Protein AF-A0A1L0D1H4-F1 (afdb_monomer)

pLDDT: mean 84.56, std 12.78, range [40.03, 97.19]

Se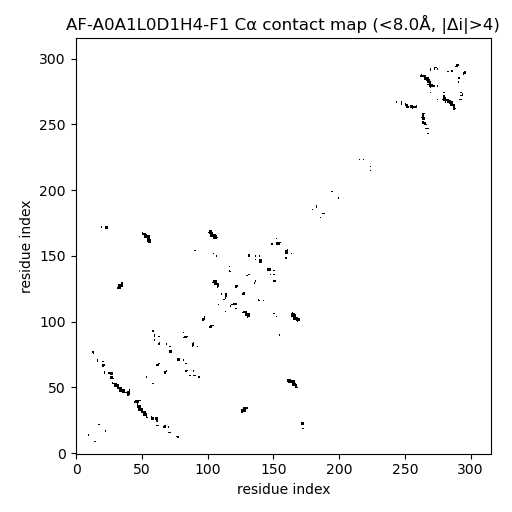condary structure (DSSP, 8-state):
-PPPP------HHHHHHHHHHHTT-GGG--EEEEEEPSS--TTT--SEEEEEEEEHHHHHHHHTSHHHHHHHHH-HHHHTT---SSHHHHHHHHHHHHHTTSEEEEE---HHHHHHTS-PPPPSSS-EEEE--HHHHHHHHT-TT--GGGGS--TT-HHHHTT-EEEESSPPP-HHHHHHHH-TT-----------HHHHHHHHHHHHHHHHHHTGGGS-HHHHHHHHHHHHHHHHHHHHHHHHHHHHHHHHHHHTTT-TTT--EE-S-STTSS--TTGGG--SSEEGGGGSHHHHHHHHHHHHHHHHHHHHHH--

InterPro domains:
  IPR004728 Translocation protein Sec62 [PF03839] (196-287)
  IPR004728 Translocation protein Sec62 [PTHR12443] (195-309)

Sequence (316 aa):
MTEPAKQIQIPQALVETLILTLRDHPELKQREGLLKLEKPDPNNGDKHKNVEFFRVKRLIRAIQSKQFSDAIKEKPEVLKMVKNNNRTECIKVIVLLISLRLIVPVIKPTHQVLKKNFKIKPSKTHPTILAITKDVINVVEQSDDLNLDDYKINFDNPKLSDDKYLCWTIPPLDKSRLLRQENPSGMPSGEKTNSTLWDKLKIVLIISIGITLVLYPVWPYKMRIGVYYGSYGILGLLAAFFVMAIFRYILYLLTLPIYKNQGGFWIFPNLFEDCGFFDSFKPLYGFGEVQTYSYIKKMKKQKLREKKALKEQTQN

Organism: NCBI:txid56406

Radius of gyration: 31.63 Å; Cα contacts (8 Å, |Δi|>4): 312; chains: 1; bounding box: 98×64×75 Å

Structure (mmCIF, N/CA/C/O backbone):
data_AF-A0A1L0D1H4-F1
#
_entry.id   AF-A0A1L0D1H4-F1
#
loop_
_atom_site.group_PDB
_atom_site.id
_atom_site.type_symbol
_atom_site.label_atom_id
_atom_site.label_alt_id
_atom_site.label_comp_id
_atom_site.label_asym_id
_atom_site.label_entity_id
_atom_site.label_seq_id
_atom_site.pdbx_PDB_ins_code
_atom_site.Cartn_x
_atom_site.Cartn_y
_atom_site.Cartn_z
_atom_site.occupancy
_atom_site.B_iso_or_equiv
_atom_site.auth_seq_id
_atom_site.auth_comp_id
_atom_site.auth_asym_id
_atom_site.auth_atom_id
_atom_site.pdbx_PDB_model_num
ATOM 1 N N . MET A 1 1 ? -50.186 9.615 -22.170 1.00 40.03 1 MET A N 1
ATOM 2 C CA . MET A 1 1 ? -49.117 8.652 -22.500 1.00 40.03 1 MET A CA 1
ATOM 3 C C . MET A 1 1 ? -47.837 9.191 -21.896 1.00 40.03 1 MET A C 1
ATOM 5 O O . MET A 1 1 ? -47.240 10.097 -22.454 1.00 40.03 1 MET A O 1
ATOM 9 N N . THR A 1 2 ? -47.517 8.761 -20.682 1.00 41.94 2 THR A N 1
ATOM 10 C CA . THR A 1 2 ? -46.339 9.227 -19.945 1.00 41.94 2 THR A CA 1
ATOM 11 C C . THR A 1 2 ? -45.125 8.502 -20.514 1.00 41.94 2 THR A C 1
ATOM 13 O O . THR A 1 2 ? -45.100 7.272 -20.502 1.00 41.94 2 THR A O 1
ATOM 16 N N . GLU A 1 3 ? -44.165 9.239 -21.074 1.00 40.38 3 GLU A N 1
ATOM 17 C CA . GLU A 1 3 ? -42.924 8.658 -21.596 1.00 40.38 3 GLU A CA 1
ATOM 18 C C . GLU A 1 3 ? -42.216 7.845 -20.495 1.00 40.38 3 GLU A C 1
ATOM 20 O O . GLU A 1 3 ? -42.100 8.324 -19.360 1.00 40.38 3 GLU A O 1
ATOM 25 N N . PRO A 1 4 ? -41.743 6.618 -20.780 1.00 46.22 4 PRO A N 1
ATOM 26 C CA . PRO A 1 4 ? -40.955 5.867 -19.815 1.00 46.22 4 PRO A CA 1
ATOM 27 C C . PRO A 1 4 ? -39.652 6.623 -19.533 1.00 46.22 4 PRO A C 1
ATOM 29 O O . PRO A 1 4 ? -38.943 7.026 -20.456 1.00 46.22 4 PRO A O 1
ATOM 32 N N . ALA A 1 5 ? -39.341 6.814 -18.248 1.00 43.06 5 ALA A N 1
ATOM 33 C CA . ALA A 1 5 ? -38.143 7.508 -17.792 1.00 43.06 5 ALA A CA 1
ATOM 34 C C . ALA A 1 5 ? -36.897 6.962 -18.506 1.00 43.06 5 ALA A C 1
ATOM 36 O O . ALA A 1 5 ? -36.543 5.789 -18.368 1.00 43.06 5 ALA A O 1
ATOM 37 N N . LYS A 1 6 ? -36.243 7.826 -19.288 1.00 45.78 6 LYS A N 1
ATOM 38 C CA . LYS A 1 6 ? -35.027 7.517 -20.042 1.00 45.78 6 LYS A CA 1
ATOM 39 C C . LYS A 1 6 ? -33.961 7.026 -19.060 1.00 45.78 6 LYS A C 1
ATOM 41 O O . LYS A 1 6 ? -33.396 7.819 -18.309 1.00 45.78 6 LYS A O 1
ATOM 46 N N . GLN A 1 7 ? -33.713 5.716 -19.027 1.00 52.28 7 GLN A N 1
ATOM 47 C CA . GLN A 1 7 ? -32.625 5.151 -18.235 1.00 52.28 7 GLN A CA 1
ATOM 48 C C . GLN A 1 7 ? -31.323 5.801 -18.707 1.00 52.28 7 GLN A C 1
ATOM 50 O O . GLN A 1 7 ? -30.945 5.676 -19.871 1.00 52.28 7 GLN A O 1
ATOM 55 N N . ILE A 1 8 ? -30.665 6.540 -17.816 1.00 57.72 8 ILE A N 1
ATOM 56 C CA . ILE A 1 8 ? -29.362 7.145 -18.083 1.00 57.72 8 ILE A CA 1
ATOM 57 C C . ILE A 1 8 ? -28.377 5.985 -18.256 1.00 57.72 8 ILE A C 1
ATOM 59 O O . ILE A 1 8 ? -27.924 5.397 -17.275 1.00 57.72 8 ILE A O 1
ATOM 63 N N . GLN A 1 9 ? -28.090 5.606 -19.502 1.00 68.50 9 GLN A N 1
ATOM 64 C CA . GLN A 1 9 ? -27.050 4.627 -19.799 1.00 68.50 9 GLN A CA 1
ATOM 65 C C . GLN A 1 9 ? -25.708 5.250 -19.412 1.00 68.50 9 GLN A C 1
ATOM 67 O O . GLN A 1 9 ? -25.281 6.249 -19.992 1.00 68.50 9 GLN A O 1
ATOM 72 N N . ILE A 1 10 ? -25.073 4.695 -18.381 1.00 76.81 10 ILE A N 1
ATOM 73 C CA . ILE A 1 10 ? -23.747 5.133 -17.946 1.00 76.81 10 ILE A CA 1
ATOM 74 C C . ILE A 1 10 ? -22.762 4.787 -19.074 1.00 76.81 10 ILE A C 1
ATOM 76 O O . ILE A 1 10 ? -22.733 3.626 -19.491 1.00 76.81 10 ILE A O 1
ATOM 80 N N . PRO A 1 11 ? -21.957 5.742 -19.577 1.00 83.31 11 PRO A N 1
ATOM 81 C CA . PRO A 1 11 ? -21.047 5.473 -20.684 1.00 83.31 11 PRO A CA 1
ATOM 82 C C . PRO A 1 11 ? -20.069 4.346 -20.351 1.00 83.31 11 PRO A C 1
ATOM 84 O O . PRO A 1 11 ? -19.413 4.372 -19.309 1.00 83.31 11 PRO A O 1
ATOM 87 N N . GLN A 1 12 ? -19.910 3.382 -21.257 1.00 84.50 12 GLN A N 1
ATOM 88 C CA . GLN A 1 12 ? -18.967 2.274 -21.072 1.00 84.50 12 GLN A CA 1
ATOM 89 C C . GLN A 1 12 ? -17.523 2.772 -20.912 1.00 84.50 12 GLN A C 1
ATOM 91 O O . GLN A 1 12 ? -16.781 2.257 -20.076 1.00 84.50 12 GLN A O 1
ATOM 96 N N . ALA A 1 13 ? -17.162 3.841 -21.631 1.00 84.56 13 ALA A N 1
ATOM 97 C CA . ALA A 1 13 ? -15.865 4.500 -21.513 1.00 84.56 13 ALA A CA 1
ATOM 98 C C . ALA A 1 13 ? -15.572 4.982 -20.080 1.00 84.56 13 ALA A C 1
ATOM 100 O O . ALA A 1 13 ? -14.425 4.935 -19.633 1.00 84.56 13 ALA A O 1
ATOM 101 N N . LEU A 1 14 ? -16.598 5.412 -19.333 1.00 87.56 14 LEU A N 1
ATOM 102 C CA . LEU A 1 14 ? -16.458 5.822 -17.935 1.00 87.56 14 LEU A CA 1
ATOM 103 C C . LEU A 1 14 ? -16.093 4.635 -17.046 1.00 87.56 14 LEU A C 1
ATOM 105 O O . LEU A 1 14 ? -15.132 4.706 -16.283 1.00 87.56 14 LEU A O 1
ATOM 109 N N . VAL A 1 15 ? -16.844 3.541 -17.172 1.00 88.50 15 VAL A N 1
ATOM 110 C CA . VAL A 1 15 ? -16.638 2.311 -16.396 1.00 88.50 15 VAL A CA 1
ATOM 111 C C . VAL A 1 15 ? -15.240 1.754 -16.638 1.00 88.50 15 VAL A C 1
ATOM 113 O O . VAL A 1 15 ? -14.517 1.464 -15.689 1.00 88.50 15 VAL A O 1
ATOM 116 N N . GLU A 1 16 ? -14.833 1.670 -17.902 1.00 88.50 16 GLU A N 1
ATOM 117 C CA . GLU A 1 16 ? -13.506 1.201 -18.288 1.00 88.50 16 GLU A CA 1
ATOM 118 C C . GLU A 1 16 ? -12.407 2.076 -17.681 1.00 88.50 16 GLU A C 1
ATOM 120 O O . GLU A 1 16 ? -11.482 1.567 -17.056 1.00 88.50 16 GLU A O 1
ATOM 125 N N . THR A 1 17 ? -12.542 3.400 -17.778 1.00 89.25 17 THR A N 1
ATOM 126 C CA . THR A 1 17 ? -11.549 4.333 -17.227 1.00 89.25 17 THR A CA 1
ATOM 127 C C . THR A 1 17 ? -11.421 4.171 -15.718 1.00 89.25 17 THR A C 1
ATOM 129 O O . THR A 1 17 ? -10.309 4.099 -15.202 1.00 89.25 17 THR A O 1
ATOM 132 N N . LEU A 1 18 ? -12.538 4.046 -14.998 1.00 90.75 18 LEU A N 1
ATOM 133 C CA . LEU A 1 18 ? -12.533 3.809 -13.554 1.00 90.75 18 LEU A CA 1
ATOM 134 C C . LEU A 1 18 ? -11.842 2.489 -13.191 1.00 90.75 18 LEU A C 1
ATOM 136 O O . LEU A 1 18 ? -11.051 2.456 -12.252 1.00 90.75 18 LEU A O 1
ATOM 140 N N . ILE A 1 19 ? -12.106 1.414 -13.937 1.00 91.56 19 ILE A N 1
ATOM 141 C CA . ILE A 1 19 ? -11.491 0.104 -13.694 1.00 91.56 19 ILE A CA 1
ATOM 142 C C . ILE A 1 19 ? -9.985 0.162 -13.968 1.00 91.56 19 ILE A C 1
ATOM 144 O O . ILE A 1 19 ? -9.199 -0.181 -13.087 1.00 91.56 19 ILE A O 1
ATOM 148 N N . LEU A 1 20 ? -9.578 0.633 -15.149 1.00 90.19 20 LEU A N 1
ATOM 149 C CA . LEU A 1 20 ? -8.171 0.669 -15.559 1.00 90.19 20 LEU A CA 1
ATOM 150 C C . LEU A 1 20 ? -7.316 1.537 -14.624 1.00 90.19 20 LEU A C 1
ATOM 152 O O . LEU A 1 20 ? -6.160 1.215 -14.357 1.00 90.19 20 LEU A O 1
ATOM 156 N N . THR A 1 21 ? -7.884 2.626 -14.106 1.00 91.25 21 THR A N 1
ATOM 157 C CA . THR A 1 21 ? -7.155 3.577 -13.255 1.00 91.25 21 THR A CA 1
ATOM 158 C C . THR A 1 21 ? -7.129 3.176 -11.786 1.00 91.25 21 THR A C 1
ATOM 160 O O . THR A 1 21 ? -6.096 3.333 -11.134 1.00 91.25 21 THR A O 1
ATOM 163 N N . LEU A 1 22 ? -8.245 2.680 -11.242 1.00 94.06 22 LEU A N 1
ATOM 164 C CA . LEU A 1 22 ? -8.377 2.446 -9.804 1.00 94.06 22 LEU A CA 1
ATOM 165 C C . LEU A 1 22 ? -8.084 1.004 -9.394 1.00 94.06 22 LEU A C 1
ATOM 167 O O . LE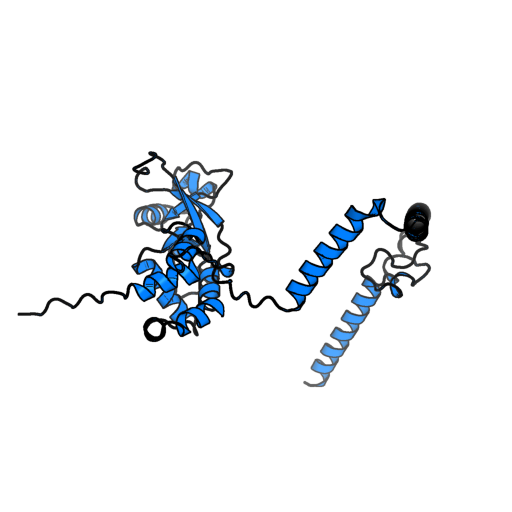U A 1 22 ? -7.592 0.816 -8.284 1.00 94.06 22 LEU A O 1
ATOM 171 N N . ARG A 1 23 ? -8.357 -0.008 -10.234 1.00 93.62 23 ARG A N 1
ATOM 172 C CA . ARG A 1 23 ? -8.389 -1.420 -9.805 1.00 93.62 23 ARG A CA 1
ATOM 173 C C . ARG A 1 23 ? -7.108 -1.883 -9.117 1.00 93.62 23 ARG A C 1
ATOM 175 O O . ARG A 1 23 ? -7.195 -2.488 -8.053 1.00 93.62 23 ARG A O 1
ATOM 182 N N . ASP A 1 24 ? -5.949 -1.542 -9.673 1.00 91.31 24 ASP A N 1
ATOM 183 C CA . ASP A 1 24 ? -4.632 -1.951 -9.159 1.00 91.31 24 ASP A CA 1
ATOM 184 C C . ASP A 1 24 ? -3.793 -0.750 -8.689 1.00 91.31 24 ASP A C 1
ATOM 186 O O . ASP A 1 24 ? -2.561 -0.776 -8.697 1.00 91.31 24 ASP A O 1
ATOM 190 N N . HIS A 1 25 ? -4.457 0.334 -8.274 1.00 94.06 25 HIS A N 1
ATOM 191 C CA . HIS A 1 25 ? -3.775 1.562 -7.873 1.00 94.06 25 HIS A CA 1
ATOM 192 C C . HIS A 1 25 ? -2.987 1.376 -6.554 1.00 94.06 25 HIS A C 1
ATOM 194 O O . HIS A 1 25 ? -3.547 0.895 -5.559 1.00 94.06 25 HIS A O 1
ATOM 200 N N . PRO A 1 26 ? -1.716 1.823 -6.469 1.00 92.88 26 PRO A N 1
ATOM 201 C CA . PRO A 1 26 ? -0.840 1.555 -5.319 1.00 92.88 26 PRO A CA 1
ATOM 202 C C . PRO A 1 26 ? -1.337 2.161 -3.996 1.00 92.88 26 PRO A C 1
ATOM 204 O O . PRO A 1 26 ? -1.195 1.552 -2.933 1.00 92.88 26 PRO A O 1
ATOM 207 N N . GLU A 1 27 ? -1.980 3.334 -4.038 1.00 94.69 27 GLU A N 1
ATOM 208 C CA . GLU A 1 27 ? -2.543 3.979 -2.835 1.00 94.69 27 GLU A CA 1
ATOM 209 C C . GLU A 1 27 ? -3.624 3.150 -2.128 1.00 94.69 27 GLU A C 1
ATOM 211 O O . GLU A 1 27 ? -3.857 3.358 -0.933 1.00 94.69 27 GLU A O 1
ATOM 216 N N . LEU A 1 28 ? -4.255 2.188 -2.817 1.00 95.19 28 LEU A N 1
ATOM 217 C CA . LEU A 1 28 ? -5.289 1.347 -2.216 1.00 95.19 28 LEU A CA 1
ATOM 218 C C . LEU A 1 28 ? -4.743 0.463 -1.092 1.00 95.19 28 LEU A C 1
ATOM 220 O O . LEU A 1 28 ? -5.460 0.215 -0.119 1.00 95.19 28 LEU A O 1
ATOM 224 N N . LYS A 1 29 ? -3.472 0.038 -1.185 1.00 95.44 29 LYS A N 1
ATOM 225 C CA . LYS A 1 29 ? -2.832 -0.896 -0.239 1.00 95.44 29 LYS A CA 1
ATOM 226 C C . LYS A 1 29 ? -3.733 -2.097 0.063 1.00 95.44 29 LYS A C 1
ATOM 228 O O . LYS A 1 29 ? -4.080 -2.365 1.218 1.00 95.44 29 LYS A O 1
ATOM 233 N N . GLN A 1 30 ? -4.167 -2.739 -1.015 1.00 94.81 30 GLN A N 1
ATOM 234 C CA . GLN A 1 30 ? -5.122 -3.837 -0.996 1.00 94.81 30 GLN A CA 1
ATOM 235 C C . GLN A 1 30 ? -4.539 -5.038 -0.255 1.00 94.81 30 GLN A C 1
ATOM 237 O O . GLN A 1 30 ? -3.323 -5.217 -0.192 1.00 94.81 30 GLN A O 1
ATOM 242 N N . ARG A 1 31 ? -5.415 -5.830 0.357 1.00 94.56 31 ARG A N 1
ATOM 243 C CA . ARG A 1 31 ? -5.055 -7.073 1.040 1.00 94.56 31 ARG A CA 1
ATOM 244 C C . ARG A 1 31 ? -6.034 -8.158 0.648 1.00 94.56 31 ARG A C 1
ATOM 246 O O . ARG A 1 31 ? -7.194 -7.862 0.372 1.00 94.56 31 ARG A O 1
ATOM 253 N N . GLU A 1 32 ? -5.582 -9.394 0.728 1.00 95.00 32 GLU A N 1
ATOM 254 C CA . GLU A 1 32 ? -6.421 -10.560 0.496 1.00 95.00 32 GLU A CA 1
ATOM 255 C C . GLU A 1 32 ? -7.279 -10.877 1.726 1.00 95.00 32 GLU A C 1
ATOM 257 O O . GLU A 1 32 ? -6.844 -10.760 2.879 1.00 95.00 32 GLU A O 1
ATOM 262 N N . GLY A 1 33 ? -8.528 -11.254 1.474 1.00 94.31 33 GLY A N 1
ATOM 263 C CA . GLY A 1 33 ? -9.504 -11.657 2.475 1.00 94.31 33 GLY A CA 1
ATOM 264 C C . GLY A 1 33 ? -10.449 -12.726 1.936 1.00 94.31 33 GLY A C 1
ATOM 265 O O . GLY A 1 33 ? -10.600 -12.903 0.728 1.00 94.31 33 GLY A O 1
ATOM 266 N N . LEU A 1 34 ? -11.096 -13.437 2.856 1.00 94.88 34 LEU A N 1
ATOM 267 C CA . LEU A 1 34 ? -12.061 -14.491 2.553 1.00 94.88 34 LEU A CA 1
ATOM 268 C C . LEU A 1 34 ? -13.473 -13.937 2.692 1.00 94.88 34 LEU A C 1
ATOM 270 O O . LEU A 1 34 ? -13.982 -13.815 3.807 1.00 94.88 34 LEU A O 1
ATOM 274 N N .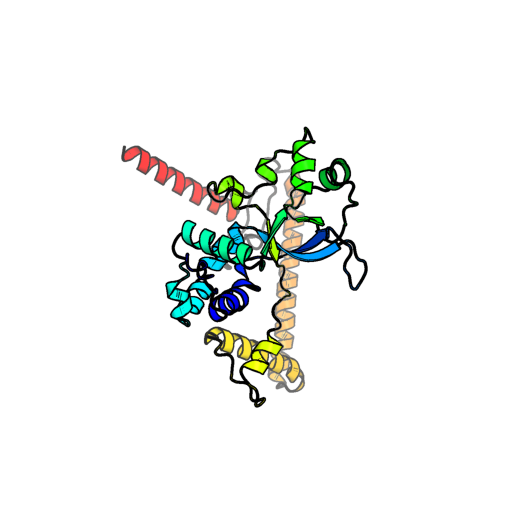 LEU A 1 35 ? -14.109 -13.593 1.576 1.00 94.38 35 LEU A N 1
ATOM 275 C CA . LEU A 1 35 ? -15.496 -13.146 1.570 1.00 94.38 35 LEU A CA 1
ATOM 276 C C . LEU A 1 35 ? -16.428 -14.338 1.742 1.00 94.38 35 LEU A C 1
ATOM 278 O O . LEU A 1 35 ? -16.424 -15.245 0.915 1.00 94.38 35 LEU A O 1
ATOM 282 N N . LYS A 1 36 ? -17.248 -14.329 2.795 1.00 92.12 36 LYS A N 1
ATOM 283 C CA . LYS A 1 36 ? -18.330 -15.308 2.938 1.00 92.12 36 LYS A CA 1
ATOM 284 C C . LYS A 1 36 ? -19.375 -15.072 1.853 1.00 92.12 36 LYS A C 1
ATOM 286 O O . LYS A 1 36 ? -19.908 -13.969 1.740 1.00 92.12 36 LYS A O 1
ATOM 291 N N . LEU A 1 37 ? -19.681 -16.120 1.101 1.00 89.06 37 LEU A N 1
ATOM 292 C CA . LEU A 1 37 ? -20.760 -16.100 0.127 1.00 89.06 37 LEU A CA 1
ATOM 293 C C . LEU A 1 37 ? -22.081 -16.482 0.806 1.00 89.06 37 LEU A C 1
ATOM 295 O O . LEU A 1 37 ? -22.109 -17.326 1.704 1.00 89.06 37 LEU A O 1
ATOM 299 N N . GLU A 1 38 ? -23.182 -15.864 0.378 1.00 85.69 38 GLU A N 1
ATOM 300 C CA . GLU A 1 38 ? -24.532 -16.254 0.816 1.00 85.69 38 GLU A CA 1
ATOM 301 C C . GLU A 1 38 ? -24.894 -17.649 0.299 1.00 85.69 38 GLU A C 1
ATOM 303 O O . GLU A 1 38 ? -25.475 -18.462 1.015 1.00 85.69 38 GLU A O 1
ATOM 308 N N . LYS A 1 39 ? -24.502 -17.929 -0.948 1.00 85.81 39 LYS A N 1
ATOM 309 C CA . LYS A 1 39 ? -24.657 -19.221 -1.611 1.00 85.81 39 LYS A CA 1
ATOM 310 C C . LYS A 1 39 ? -23.274 -19.781 -1.942 1.00 85.81 39 LYS A C 1
ATOM 312 O O . LYS A 1 39 ? -22.403 -18.989 -2.300 1.00 85.81 39 LYS A O 1
ATOM 317 N N . PRO A 1 40 ? -23.059 -21.102 -1.832 1.00 86.94 40 PRO A N 1
ATOM 318 C CA . PRO A 1 40 ? -21.811 -21.722 -2.263 1.00 86.94 40 PRO A CA 1
ATOM 319 C C . PRO A 1 40 ? -21.464 -21.340 -3.704 1.00 86.94 40 PRO A C 1
ATOM 321 O O . PRO A 1 40 ? -22.367 -21.145 -4.521 1.00 86.94 40 PRO A O 1
ATOM 324 N N . ASP A 1 41 ? -20.170 -21.228 -4.004 1.00 84.56 41 ASP A N 1
ATOM 325 C CA . ASP A 1 41 ? -19.701 -20.931 -5.355 1.00 84.56 41 ASP A CA 1
ATOM 326 C C . ASP A 1 41 ? -20.270 -21.975 -6.335 1.00 84.56 41 ASP A C 1
ATOM 328 O O . ASP A 1 41 ? -20.129 -23.174 -6.079 1.00 84.56 41 ASP A O 1
ATOM 332 N N . PRO A 1 42 ? -20.918 -21.562 -7.438 1.00 82.62 42 PRO A N 1
ATOM 333 C CA . PRO A 1 42 ? -21.516 -22.498 -8.386 1.00 82.62 42 PRO A CA 1
ATOM 334 C C . PRO A 1 42 ? -20.492 -23.431 -9.044 1.00 82.62 42 PRO A C 1
ATOM 336 O O . PRO A 1 42 ? -20.869 -24.513 -9.481 1.00 82.62 42 PRO A O 1
ATOM 339 N N . ASN A 1 43 ? -19.217 -23.034 -9.115 1.00 86.06 43 ASN A N 1
ATOM 340 C CA . ASN A 1 43 ? -18.181 -23.813 -9.788 1.00 86.06 43 ASN A CA 1
ATOM 341 C C . ASN A 1 43 ? -17.470 -24.785 -8.839 1.00 86.06 43 ASN A C 1
ATOM 343 O O . ASN A 1 43 ? -17.239 -25.932 -9.206 1.00 86.06 43 ASN A O 1
ATOM 347 N N . ASN A 1 44 ? -17.105 -24.326 -7.635 1.00 86.50 44 ASN A N 1
ATOM 348 C CA . ASN A 1 44 ? -16.279 -25.103 -6.696 1.00 86.50 44 ASN A CA 1
ATOM 349 C C . ASN A 1 44 ? -17.030 -25.568 -5.434 1.00 86.50 44 ASN A C 1
ATOM 351 O O . ASN A 1 44 ? -16.501 -26.331 -4.636 1.00 86.50 44 ASN A O 1
ATOM 355 N N . GLY A 1 45 ? -18.250 -25.079 -5.193 1.00 84.75 45 GLY A N 1
ATOM 356 C CA . GLY A 1 45 ? -18.998 -25.356 -3.960 1.00 84.75 45 GLY A CA 1
ATOM 357 C C . GLY A 1 45 ? -18.424 -24.679 -2.707 1.00 84.75 45 GLY A C 1
ATOM 358 O O . GLY A 1 45 ? -18.899 -24.920 -1.593 1.00 84.75 45 GLY A O 1
ATOM 359 N N . ASP A 1 46 ? -17.421 -23.814 -2.863 1.00 87.12 46 ASP A N 1
ATOM 360 C CA . ASP A 1 46 ? -16.782 -23.122 -1.751 1.00 87.12 46 ASP A CA 1
ATOM 361 C C . ASP A 1 46 ? -17.734 -22.130 -1.081 1.00 87.12 46 ASP A C 1
ATOM 363 O O . ASP A 1 46 ? -18.461 -21.374 -1.722 1.00 87.12 46 ASP A O 1
ATOM 367 N N . LYS A 1 47 ? -17.690 -22.079 0.252 1.00 88.19 47 LYS A N 1
ATOM 368 C CA . LYS A 1 47 ? -18.469 -21.113 1.052 1.00 88.19 47 LYS A CA 1
ATOM 369 C C . LYS A 1 47 ? -17.806 -19.735 1.145 1.00 88.19 47 LYS A C 1
ATOM 371 O O . LYS A 1 47 ? -18.416 -18.790 1.647 1.00 88.19 47 LYS A O 1
ATOM 376 N N . HIS A 1 48 ? -16.550 -19.630 0.715 1.00 90.50 48 HIS A N 1
ATOM 377 C CA . HIS A 1 48 ? -15.758 -18.409 0.792 1.00 90.50 48 HIS A CA 1
ATOM 378 C C . HIS A 1 48 ? -15.071 -18.133 -0.542 1.00 90.50 48 HIS A C 1
ATOM 380 O O . HIS A 1 48 ? -14.584 -19.054 -1.185 1.00 90.50 48 HIS A O 1
ATOM 386 N N . LYS A 1 49 ? -14.975 -16.856 -0.907 1.00 91.62 49 LYS A N 1
ATOM 387 C CA . LYS A 1 49 ? -14.270 -16.381 -2.097 1.00 91.62 49 LYS A CA 1
ATOM 388 C C . LYS A 1 49 ? -13.056 -15.550 -1.696 1.00 91.62 49 LYS A C 1
ATOM 390 O O . LYS A 1 49 ? -13.183 -14.636 -0.880 1.00 91.62 49 LYS A O 1
ATOM 395 N N . ASN A 1 50 ? -11.901 -15.833 -2.295 1.00 92.88 50 ASN A N 1
ATOM 396 C CA . ASN A 1 50 ? -10.725 -14.971 -2.175 1.00 92.88 50 ASN A CA 1
ATOM 397 C C . ASN A 1 50 ? -10.995 -13.651 -2.895 1.00 92.88 50 ASN A C 1
ATOM 399 O O . ASN A 1 50 ? -11.301 -13.640 -4.089 1.00 92.88 50 ASN A O 1
ATOM 403 N N . VAL A 1 51 ? -10.900 -12.544 -2.167 1.00 94.31 51 VAL A N 1
ATOM 404 C CA . VAL A 1 51 ? -11.090 -11.206 -2.725 1.00 94.31 51 VAL A CA 1
ATOM 405 C C . VAL A 1 51 ? -10.093 -10.225 -2.137 1.00 94.31 51 VAL A C 1
ATOM 407 O O . VAL A 1 51 ? -9.628 -10.367 -1.004 1.00 94.31 51 VAL A O 1
ATOM 410 N N . GLU A 1 52 ? -9.816 -9.180 -2.902 1.00 95.88 52 GLU A N 1
ATOM 411 C CA . GLU A 1 52 ? -9.020 -8.056 -2.444 1.00 95.88 52 GLU A CA 1
ATOM 412 C C . GLU A 1 52 ? -9.923 -6.987 -1.840 1.00 95.88 52 GLU A C 1
ATOM 414 O O . GLU A 1 52 ? -10.968 -6.622 -2.393 1.00 95.88 52 GLU A O 1
ATOM 419 N N . PHE A 1 53 ? -9.516 -6.481 -0.682 1.00 96.25 53 PHE A N 1
ATOM 420 C CA . PHE A 1 53 ? -10.243 -5.446 0.033 1.00 96.25 53 PHE A CA 1
ATOM 421 C C . PHE A 1 53 ? -9.303 -4.363 0.562 1.00 96.25 53 PHE A C 1
ATOM 423 O O . PHE A 1 53 ? -8.124 -4.584 0.854 1.00 96.25 53 PHE A O 1
ATOM 430 N N . PHE A 1 54 ? -9.842 -3.160 0.697 1.00 97.19 54 PHE A N 1
ATOM 431 C CA . PHE A 1 54 ? -9.113 -1.955 1.079 1.00 97.19 54 PHE A CA 1
ATOM 432 C C . PHE A 1 54 ? -10.024 -1.030 1.892 1.00 97.19 54 PHE A C 1
ATOM 434 O O . PHE A 1 54 ? -11.211 -1.298 2.078 1.00 97.19 54 PHE A O 1
ATOM 441 N N . ARG A 1 55 ? -9.456 0.041 2.454 1.00 96.44 55 ARG A N 1
ATOM 442 C CA . ARG A 1 55 ? -10.216 1.005 3.269 1.00 96.44 55 ARG A CA 1
ATOM 443 C C . ARG A 1 55 ? -10.747 2.156 2.425 1.00 96.44 55 ARG A C 1
ATOM 445 O O . ARG A 1 55 ? -10.061 2.595 1.503 1.00 96.44 55 ARG A O 1
ATOM 452 N N . VAL A 1 56 ? -11.884 2.724 2.818 1.00 95.81 56 VAL A N 1
ATOM 453 C CA . VAL A 1 56 ? -12.506 3.884 2.150 1.00 95.81 56 VAL A CA 1
ATOM 454 C C . VAL A 1 56 ? -11.518 5.046 1.993 1.00 95.81 56 VAL A C 1
ATOM 456 O O . VAL A 1 56 ? -11.331 5.545 0.886 1.00 95.81 56 VAL A O 1
ATOM 459 N N . LYS A 1 57 ? -10.774 5.418 3.045 1.00 95.12 57 LYS A N 1
ATOM 460 C CA . LYS A 1 57 ? -9.781 6.509 2.963 1.00 95.12 57 LYS A CA 1
ATOM 461 C C . LYS A 1 57 ? -8.648 6.267 1.969 1.00 95.12 57 LYS A C 1
ATOM 463 O O . LYS A 1 57 ? -8.028 7.218 1.506 1.00 95.12 57 LYS A O 1
ATOM 468 N N . ARG A 1 58 ? -8.338 5.003 1.664 1.00 96.38 58 ARG A N 1
ATOM 469 C CA . ARG A 1 58 ? -7.326 4.638 0.662 1.00 96.38 58 ARG A CA 1
ATOM 470 C C . ARG A 1 58 ? -7.871 4.834 -0.748 1.00 96.38 58 ARG A C 1
ATOM 472 O O . ARG A 1 58 ? -7.159 5.362 -1.592 1.00 96.38 58 ARG A O 1
ATOM 479 N N . LEU A 1 59 ? -9.145 4.506 -0.965 1.00 96.44 59 LEU A N 1
ATOM 480 C CA . LEU A 1 59 ? -9.835 4.788 -2.223 1.00 96.44 59 LEU A CA 1
ATOM 481 C C . LEU A 1 59 ? -9.983 6.292 -2.467 1.00 96.44 59 LEU A C 1
ATOM 483 O O . LEU A 1 59 ? -9.706 6.747 -3.569 1.00 96.44 59 LEU A O 1
ATOM 487 N N . ILE A 1 60 ? -10.310 7.079 -1.436 1.00 95.44 60 ILE A N 1
ATOM 488 C CA . ILE A 1 60 ? -10.339 8.547 -1.547 1.00 95.44 60 ILE A CA 1
ATOM 489 C C . ILE A 1 60 ? -8.969 9.083 -1.993 1.00 95.44 60 ILE A C 1
ATOM 491 O O . ILE A 1 60 ? -8.901 9.868 -2.931 1.00 95.44 60 ILE A O 1
ATOM 495 N N . ARG A 1 61 ? -7.866 8.606 -1.395 1.00 95.25 61 ARG A N 1
ATOM 496 C CA . ARG A 1 61 ? -6.503 8.991 -1.811 1.00 95.25 61 ARG A CA 1
ATOM 497 C C . ARG A 1 61 ? -6.171 8.571 -3.242 1.00 95.25 61 ARG A C 1
ATOM 499 O O . ARG A 1 61 ? -5.501 9.321 -3.940 1.00 95.25 61 ARG A O 1
ATOM 506 N N . ALA A 1 62 ? -6.626 7.394 -3.672 1.00 96.00 62 ALA A N 1
ATOM 507 C CA . ALA A 1 62 ? -6.443 6.927 -5.044 1.00 96.00 62 ALA A CA 1
ATOM 508 C C . ALA A 1 62 ? -7.205 7.810 -6.048 1.00 96.00 62 ALA A C 1
ATOM 510 O O . ALA A 1 62 ? -6.643 8.189 -7.065 1.00 96.00 62 ALA A O 1
ATOM 511 N N . ILE A 1 63 ? -8.437 8.213 -5.728 1.00 95.12 63 ILE A N 1
ATOM 512 C CA . ILE A 1 63 ? -9.242 9.128 -6.554 1.00 95.12 63 ILE A CA 1
ATOM 513 C C . ILE A 1 63 ? -8.619 10.536 -6.590 1.00 95.12 63 ILE A C 1
ATOM 515 O O . ILE A 1 63 ? -8.622 11.200 -7.621 1.00 95.12 63 ILE A O 1
ATOM 519 N N . GLN A 1 64 ? -8.032 10.997 -5.487 1.00 95.06 64 GLN A N 1
ATOM 520 C CA . GLN A 1 64 ? -7.331 12.287 -5.421 1.00 95.06 64 GLN A CA 1
ATOM 521 C C . GLN A 1 64 ? -5.920 12.250 -6.026 1.00 95.06 64 GLN A C 1
ATOM 523 O O . GLN A 1 64 ? -5.219 13.263 -6.021 1.00 95.06 64 GLN A O 1
ATOM 528 N N . SER A 1 65 ? -5.461 11.096 -6.516 1.00 93.94 65 SER A N 1
ATOM 529 C CA . SER A 1 65 ? -4.107 10.968 -7.034 1.00 93.94 65 SER A CA 1
ATOM 530 C C . SER A 1 65 ? -3.932 11.741 -8.343 1.00 93.94 65 SER A C 1
ATOM 532 O O . SER A 1 65 ? -4.875 11.994 -9.108 1.00 93.94 65 SER A O 1
ATOM 534 N N . LYS A 1 66 ? -2.676 12.096 -8.634 1.00 92.69 66 LYS A N 1
ATOM 535 C CA . LYS A 1 66 ? -2.322 12.699 -9.920 1.00 92.69 66 LYS A CA 1
ATOM 536 C C . LYS A 1 66 ? -2.627 11.741 -11.082 1.00 92.69 66 LYS A C 1
ATOM 538 O O . LYS A 1 66 ? -3.172 12.177 -12.084 1.00 92.69 66 LYS A O 1
ATOM 543 N N . GLN A 1 67 ? -2.368 10.443 -10.904 1.00 90.25 67 GLN A N 1
ATOM 544 C CA . GLN A 1 67 ? -2.633 9.411 -11.912 1.00 90.25 67 GLN A CA 1
ATOM 545 C C . GLN A 1 67 ? -4.111 9.378 -12.325 1.00 90.25 67 GLN A C 1
ATOM 547 O O . GLN A 1 67 ? -4.418 9.314 -13.512 1.00 90.25 67 GLN A O 1
ATOM 552 N N . PHE A 1 68 ? -5.028 9.473 -11.360 1.00 91.00 68 PHE A N 1
ATOM 553 C CA . PHE A 1 68 ? -6.460 9.521 -11.650 1.00 91.00 68 PHE A CA 1
ATOM 554 C C . PHE A 1 68 ? -6.865 10.838 -12.323 1.00 91.00 68 PHE A C 1
ATOM 556 O O . PHE A 1 68 ? -7.616 10.838 -13.295 1.00 91.00 68 PHE A O 1
ATOM 563 N N . SER A 1 69 ? -6.318 11.960 -11.846 1.00 91.25 69 SER A N 1
ATOM 564 C CA . SER A 1 69 ? -6.540 13.280 -12.452 1.00 91.25 69 SER A CA 1
ATOM 565 C C . SER A 1 69 ? -6.112 13.332 -13.920 1.00 91.25 69 SER A C 1
ATOM 567 O O . SER A 1 69 ? -6.813 13.915 -14.744 1.00 91.25 69 SER A O 1
ATOM 569 N N . ASP A 1 70 ? -4.969 12.734 -14.248 1.00 90.31 70 ASP A N 1
ATOM 570 C CA . ASP A 1 70 ? -4.430 12.719 -15.606 1.00 90.31 70 ASP A CA 1
ATOM 571 C C . ASP A 1 70 ? -5.269 11.803 -16.515 1.00 90.31 70 ASP A C 1
ATOM 573 O O . ASP A 1 70 ? -5.669 12.226 -17.598 1.00 90.31 70 ASP A O 1
ATOM 577 N N . ALA A 1 71 ? -5.678 10.626 -16.032 1.00 87.00 71 ALA A N 1
ATOM 578 C CA . ALA A 1 71 ? -6.529 9.708 -16.793 1.00 87.00 71 ALA A CA 1
ATOM 579 C C . ALA A 1 71 ? -7.933 10.265 -17.097 1.00 87.00 71 ALA A C 1
ATOM 581 O O . ALA A 1 71 ? -8.509 9.983 -18.148 1.00 87.00 71 ALA A O 1
ATOM 582 N N . ILE A 1 72 ? -8.499 11.084 -16.202 1.00 88.12 72 ILE A N 1
ATOM 583 C CA . ILE A 1 72 ? -9.760 11.785 -16.486 1.00 88.12 72 ILE A CA 1
ATOM 584 C C . ILE A 1 72 ? -9.562 12.834 -17.589 1.00 88.12 72 ILE A C 1
ATOM 586 O O . ILE A 1 72 ? -10.431 12.986 -18.446 1.00 88.12 72 ILE A O 1
ATOM 590 N N . LYS A 1 73 ? -8.442 13.568 -17.583 1.00 88.25 73 LYS A N 1
ATOM 591 C CA . LYS A 1 73 ? -8.168 14.615 -18.584 1.00 88.25 73 LYS A CA 1
ATOM 592 C C . LYS A 1 73 ? -8.002 14.052 -19.992 1.00 88.25 73 LYS A C 1
ATOM 594 O O . LYS A 1 73 ? -8.384 14.726 -20.943 1.00 88.25 73 LYS A O 1
ATOM 599 N N . GLU A 1 74 ? -7.468 12.841 -20.123 1.00 86.75 74 GLU A N 1
ATOM 600 C CA . GLU A 1 74 ? -7.321 12.161 -21.416 1.00 86.75 74 GLU A CA 1
ATOM 601 C C . GLU A 1 74 ? -8.670 11.878 -22.094 1.00 86.75 74 GLU A C 1
ATOM 603 O O . GLU A 1 74 ? -8.756 11.876 -23.320 1.00 86.75 74 GLU A O 1
ATOM 608 N N . LYS A 1 75 ? -9.743 11.683 -21.313 1.00 85.88 75 LYS A N 1
ATOM 609 C CA . LYS A 1 75 ? -11.083 11.359 -21.821 1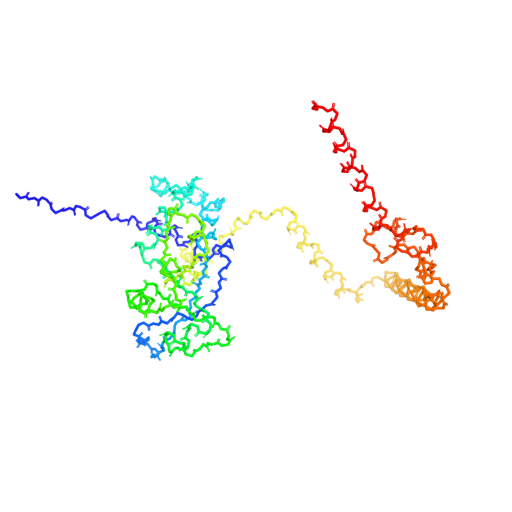.00 85.88 75 LYS A CA 1
ATOM 610 C C . LYS A 1 75 ? -12.087 12.470 -21.474 1.00 85.88 75 LYS A C 1
ATOM 612 O O . LYS A 1 75 ? -12.704 12.432 -20.405 1.00 85.88 75 LYS A O 1
ATOM 617 N N . PRO A 1 76 ? -12.342 13.437 -22.380 1.00 80.31 76 PRO A N 1
ATOM 618 C CA . PRO A 1 76 ? -13.178 14.606 -22.084 1.00 80.31 76 PRO A CA 1
ATOM 619 C C . PRO A 1 76 ? -14.639 14.254 -21.755 1.00 80.31 76 PRO A C 1
ATOM 621 O O . PRO A 1 76 ? -15.308 15.008 -21.050 1.00 80.31 76 PRO A O 1
ATOM 624 N N . GLU A 1 77 ? -15.142 13.107 -22.220 1.00 82.50 77 GLU A N 1
ATOM 625 C CA . GLU A 1 77 ? -16.470 12.596 -21.852 1.00 82.50 77 GLU A CA 1
ATOM 626 C C . GLU A 1 77 ? -16.566 12.240 -20.362 1.00 82.50 77 GLU A C 1
ATOM 628 O O . GLU A 1 77 ? -17.564 12.542 -19.707 1.00 82.50 77 GLU A O 1
ATOM 633 N N . VAL A 1 78 ? -15.499 11.659 -19.808 1.00 80.88 78 VAL A N 1
ATOM 634 C CA . VAL A 1 78 ? -15.397 11.264 -18.398 1.00 80.88 78 VAL A CA 1
ATOM 635 C C . VAL A 1 78 ? -15.211 12.490 -17.505 1.00 80.88 78 VAL A C 1
ATOM 637 O O . VAL A 1 78 ? -15.868 12.599 -16.468 1.00 80.88 78 VAL A O 1
ATOM 640 N N . LEU A 1 79 ? -14.397 13.455 -17.945 1.00 81.69 79 LEU A N 1
ATOM 641 C CA . LEU A 1 79 ? -14.151 14.718 -17.238 1.00 81.69 79 LEU A CA 1
ATOM 642 C C . LEU A 1 79 ? -15.427 15.538 -16.994 1.00 81.69 79 LEU A C 1
ATOM 644 O O . LEU A 1 79 ? -15.538 16.233 -15.984 1.00 81.69 79 LEU A O 1
ATOM 648 N N . LYS A 1 80 ? -16.417 15.447 -17.890 1.00 81.69 80 LYS A N 1
ATOM 649 C CA . LYS A 1 80 ? -17.715 16.117 -17.708 1.00 81.69 80 LYS A CA 1
ATOM 650 C C . LYS A 1 80 ? -18.547 15.502 -16.577 1.00 81.69 80 LYS A C 1
ATOM 652 O O . LYS A 1 80 ? -19.379 16.197 -16.001 1.00 81.69 80 LYS A O 1
ATOM 657 N N . MET A 1 81 ? -18.332 14.225 -16.256 1.00 80.31 81 MET A N 1
ATOM 658 C CA . MET A 1 81 ? -19.160 13.461 -15.313 1.00 80.31 81 MET A CA 1
ATOM 659 C C . MET A 1 81 ? -18.509 13.292 -13.943 1.00 80.31 81 MET A C 1
ATOM 661 O O . MET A 1 81 ? -19.204 13.276 -12.928 1.00 80.31 81 MET A O 1
ATOM 665 N N . VAL A 1 82 ? -17.182 13.166 -13.905 1.00 86.06 82 VAL A N 1
ATOM 666 C CA . VAL A 1 82 ? -16.431 12.876 -12.685 1.00 86.06 82 VAL A CA 1
ATOM 667 C C . VAL A 1 82 ? -15.433 13.984 -12.389 1.00 86.06 82 VAL A C 1
ATOM 669 O O . VAL A 1 82 ? -14.640 14.388 -13.234 1.00 86.06 82 VAL A O 1
ATOM 672 N N . LYS A 1 83 ? -15.454 14.433 -11.134 1.00 87.44 83 LYS A N 1
ATOM 673 C CA . LYS A 1 83 ? -14.484 15.356 -10.547 1.00 87.44 83 LYS A CA 1
ATOM 674 C C . LYS A 1 83 ? -13.881 14.716 -9.298 1.00 87.44 83 LYS A C 1
ATOM 676 O O . LYS A 1 83 ? -14.492 13.832 -8.696 1.00 87.44 83 LYS A O 1
ATOM 681 N N . ASN A 1 84 ? -12.689 15.151 -8.917 1.00 87.94 84 ASN A N 1
ATOM 682 C CA . ASN A 1 84 ? -11.925 14.581 -7.807 1.00 87.94 84 ASN A CA 1
ATOM 683 C C . ASN A 1 84 ? -11.252 15.646 -6.923 1.00 87.94 84 ASN A C 1
ATOM 685 O O . ASN A 1 84 ? -10.333 15.324 -6.171 1.00 87.94 84 ASN A O 1
ATOM 689 N N . ASN A 1 85 ? -11.706 16.901 -6.986 1.00 88.56 85 ASN A N 1
ATOM 690 C CA . ASN A 1 85 ? -11.079 18.006 -6.260 1.00 88.56 85 ASN A CA 1
ATOM 691 C C . ASN A 1 85 ? -11.410 17.929 -4.767 1.00 88.56 85 ASN A C 1
ATOM 693 O O . ASN A 1 85 ? -10.545 18.087 -3.907 1.00 88.56 85 ASN A O 1
ATOM 697 N N . ASN A 1 86 ? -12.677 17.640 -4.463 1.00 91.81 86 ASN A N 1
ATOM 698 C CA . ASN A 1 86 ? -13.202 17.659 -3.103 1.00 91.81 86 ASN A CA 1
ATOM 699 C C . ASN A 1 86 ? -13.597 16.260 -2.621 1.00 91.81 86 ASN A C 1
ATOM 701 O O . ASN A 1 86 ? -13.951 15.376 -3.405 1.00 91.81 86 ASN A O 1
ATOM 705 N N . ARG A 1 87 ? -13.626 16.071 -1.294 1.00 90.31 87 ARG A N 1
ATOM 706 C CA . ARG A 1 87 ? -14.055 14.804 -0.674 1.00 90.31 87 ARG A CA 1
ATOM 707 C C . ARG A 1 87 ? -15.460 14.397 -1.125 1.00 90.31 87 ARG A C 1
ATOM 709 O O . ARG A 1 87 ? -15.678 13.235 -1.443 1.00 90.31 87 ARG A O 1
ATOM 716 N N . THR A 1 88 ? -16.394 15.344 -1.203 1.00 91.50 88 THR A N 1
ATOM 717 C CA . THR A 1 88 ? -17.774 15.091 -1.648 1.00 91.50 88 THR A CA 1
ATOM 718 C C . THR A 1 88 ? -17.828 14.560 -3.079 1.00 91.50 88 THR A C 1
ATOM 720 O O . THR A 1 88 ? -18.633 13.687 -3.384 1.00 91.50 88 THR A O 1
ATOM 723 N N . GLU A 1 89 ? -16.950 15.039 -3.961 1.00 92.00 89 GLU A N 1
ATOM 724 C CA . GLU A 1 89 ? -16.856 14.536 -5.334 1.00 92.00 89 GLU A CA 1
ATOM 725 C C . GLU A 1 89 ? -16.265 13.123 -5.359 1.00 92.00 89 GLU A C 1
ATOM 727 O O . GLU A 1 89 ? -16.808 12.243 -6.022 1.00 92.00 89 GLU A O 1
ATOM 732 N N . CYS A 1 90 ? -15.241 12.862 -4.541 1.00 93.06 90 CYS A N 1
ATOM 733 C CA . CYS A 1 90 ? -14.692 11.516 -4.375 1.00 93.06 90 CYS A CA 1
ATOM 734 C C . CYS A 1 90 ? -15.755 10.530 -3.866 1.00 93.06 90 CYS A C 1
ATOM 736 O O . CYS A 1 90 ? -15.836 9.407 -4.352 1.00 93.06 90 CYS A O 1
ATOM 738 N N . ILE A 1 91 ? -16.611 10.948 -2.928 1.00 93.19 91 ILE A N 1
ATOM 739 C CA . ILE A 1 91 ? -17.730 10.126 -2.449 1.00 93.19 91 ILE A CA 1
ATOM 740 C C . ILE A 1 91 ? -18.704 9.816 -3.585 1.00 93.19 91 ILE A C 1
ATOM 742 O O . ILE A 1 91 ? -19.120 8.669 -3.709 1.00 93.19 91 ILE A O 1
ATOM 746 N N . LYS A 1 92 ? -19.034 10.785 -4.450 1.00 92.94 92 LYS A N 1
ATOM 747 C CA . LYS A 1 92 ? -19.890 10.529 -5.623 1.00 92.94 92 LYS A CA 1
ATOM 748 C C . LYS A 1 92 ? -19.293 9.452 -6.529 1.00 92.94 92 LYS A C 1
ATOM 750 O O . LYS A 1 92 ? -20.026 8.579 -6.983 1.00 92.94 92 LYS A O 1
ATOM 755 N N . VAL A 1 93 ? -17.973 9.458 -6.732 1.00 93.38 93 VAL A N 1
ATOM 756 C CA . VAL A 1 93 ? -17.271 8.391 -7.469 1.00 93.38 93 VAL A CA 1
ATOM 757 C C . VAL A 1 93 ? -17.397 7.047 -6.752 1.00 93.38 93 VAL A C 1
ATOM 759 O O . VAL A 1 93 ? -17.700 6.045 -7.387 1.00 93.38 93 VAL A O 1
ATOM 762 N N . ILE A 1 94 ? -17.229 7.006 -5.429 1.00 94.50 94 ILE A N 1
ATOM 763 C CA . ILE A 1 94 ? -17.392 5.771 -4.644 1.00 94.50 94 ILE A CA 1
ATOM 764 C C . ILE A 1 94 ? -18.823 5.229 -4.763 1.00 94.50 94 ILE A C 1
ATOM 766 O O . ILE A 1 94 ? -19.012 4.040 -5.011 1.00 94.50 94 ILE A O 1
ATOM 770 N N . VAL A 1 95 ? -19.834 6.090 -4.637 1.00 92.88 95 VAL A N 1
ATOM 771 C CA . VAL A 1 95 ? -21.248 5.718 -4.793 1.00 92.88 95 VAL A CA 1
ATOM 772 C C . VAL A 1 95 ? -21.530 5.220 -6.211 1.00 92.88 95 VAL A C 1
ATOM 774 O O . VAL A 1 95 ? -22.254 4.238 -6.380 1.00 92.88 95 VAL A O 1
ATOM 777 N N . LEU A 1 96 ? -20.916 5.830 -7.227 1.00 93.12 96 LEU A N 1
ATOM 778 C CA . LEU A 1 96 ? -20.991 5.358 -8.608 1.00 93.12 96 LEU A CA 1
ATOM 779 C C . LEU A 1 96 ? -20.385 3.953 -8.754 1.00 93.12 96 LEU A C 1
ATOM 781 O O . LEU A 1 96 ? -21.022 3.080 -9.335 1.00 93.12 96 LEU A O 1
ATOM 785 N N . LEU A 1 97 ? -19.206 3.697 -8.179 1.00 94.25 97 LEU A N 1
ATOM 786 C CA . LEU A 1 97 ? -18.567 2.373 -8.198 1.00 94.25 97 LEU A CA 1
ATOM 787 C C . LEU A 1 97 ? -19.427 1.299 -7.506 1.00 94.25 97 LEU A C 1
ATOM 789 O O . LEU A 1 97 ? -19.501 0.170 -7.994 1.00 94.25 97 LEU A O 1
ATOM 793 N N . ILE A 1 98 ? -20.093 1.647 -6.397 1.00 93.19 98 ILE A N 1
ATOM 794 C CA . ILE A 1 98 ? -21.047 0.763 -5.703 1.00 93.19 98 ILE A CA 1
ATOM 795 C C . ILE A 1 98 ? -22.277 0.509 -6.584 1.00 93.19 98 ILE A C 1
ATOM 797 O O . ILE A 1 98 ? -22.708 -0.633 -6.729 1.00 93.19 98 ILE A O 1
ATOM 801 N N . SER A 1 99 ? -22.816 1.555 -7.217 1.00 91.94 99 SER A N 1
ATOM 802 C CA . SER A 1 99 ? -23.987 1.460 -8.104 1.00 91.94 99 SER A CA 1
ATOM 803 C C . SER A 1 99 ? -23.708 0.580 -9.326 1.00 91.94 99 SER A C 1
ATOM 805 O O . SER A 1 99 ? -24.564 -0.194 -9.746 1.00 91.94 99 SER A O 1
ATOM 807 N N . LEU A 1 100 ? -22.478 0.634 -9.845 1.00 91.88 100 LEU A N 1
ATOM 808 C CA . LEU A 1 100 ? -21.974 -0.227 -10.919 1.00 91.88 100 LEU A CA 1
ATOM 809 C C . LEU A 1 100 ? -21.615 -1.650 -10.451 1.00 91.88 100 LEU A C 1
ATOM 811 O O . LEU A 1 100 ? -21.176 -2.464 -11.259 1.00 91.88 100 LEU A O 1
ATOM 815 N N . ARG A 1 101 ? -21.772 -1.961 -9.156 1.00 93.06 101 ARG A N 1
ATOM 816 C CA . ARG A 1 101 ? -21.379 -3.232 -8.519 1.00 93.06 101 ARG A CA 1
ATOM 817 C C . ARG A 1 101 ? -19.901 -3.607 -8.691 1.00 93.06 101 ARG A C 1
ATOM 819 O O . ARG A 1 101 ? -19.537 -4.771 -8.525 1.00 93.06 101 ARG A O 1
ATOM 826 N N . LEU A 1 102 ? -19.030 -2.637 -8.973 1.00 94.00 102 LEU A N 1
ATOM 827 C CA . LEU A 1 102 ? -17.585 -2.873 -9.084 1.00 94.00 102 LEU A CA 1
ATOM 828 C C . LEU A 1 102 ? -16.959 -3.134 -7.713 1.00 94.00 102 LEU A C 1
ATOM 830 O O . LEU A 1 102 ? -16.045 -3.951 -7.591 1.00 94.00 102 LEU A O 1
ATOM 834 N N . ILE A 1 103 ? -17.488 -2.462 -6.691 1.00 95.56 103 ILE A N 1
ATOM 835 C CA . ILE A 1 103 ? -17.095 -2.621 -5.293 1.00 95.56 103 ILE A CA 1
ATOM 836 C C . ILE A 1 103 ? -18.310 -2.895 -4.413 1.00 95.56 103 ILE A C 1
ATOM 838 O O . ILE A 1 103 ? -19.417 -2.440 -4.703 1.00 95.56 103 ILE A O 1
ATOM 842 N N . VAL A 1 104 ? -18.081 -3.598 -3.308 1.00 94.75 104 VAL A N 1
ATOM 843 C CA . VAL A 1 104 ? -19.106 -3.914 -2.310 1.00 94.75 104 VAL A CA 1
ATOM 844 C C . VAL A 1 104 ? -18.619 -3.497 -0.921 1.00 94.75 104 VAL A C 1
ATOM 846 O O . VAL A 1 104 ? -17.459 -3.745 -0.577 1.00 94.75 104 VAL A O 1
ATOM 849 N N . PRO A 1 105 ? -19.470 -2.852 -0.104 1.00 95.06 105 PRO A N 1
ATOM 850 C CA . PRO A 1 105 ? -19.141 -2.551 1.278 1.00 95.06 105 PRO A CA 1
ATOM 851 C C . PRO A 1 105 ? -19.079 -3.819 2.124 1.00 95.06 105 PRO A C 1
ATOM 853 O O . PRO A 1 105 ? -19.984 -4.657 2.108 1.00 95.06 105 PRO A O 1
ATOM 856 N N . VAL A 1 106 ? -17.987 -3.948 2.874 1.00 95.25 106 VAL A N 1
ATOM 857 C CA . VAL A 1 106 ? -17.694 -5.130 3.680 1.00 95.25 106 VAL A CA 1
ATOM 858 C C . VAL A 1 106 ? -17.246 -4.745 5.079 1.00 95.25 106 VAL A C 1
ATOM 860 O O . VAL A 1 106 ? -16.687 -3.677 5.332 1.00 95.25 106 VAL A O 1
ATOM 863 N N . ILE A 1 107 ? -17.444 -5.678 5.993 1.00 94.25 107 ILE A N 1
ATOM 864 C CA . ILE A 1 107 ? -16.935 -5.627 7.354 1.00 94.25 107 ILE A CA 1
ATOM 865 C C . ILE A 1 107 ? -15.868 -6.695 7.542 1.00 94.25 107 ILE A C 1
ATOM 867 O O . ILE A 1 107 ? -15.878 -7.749 6.902 1.00 94.25 107 ILE A O 1
ATOM 871 N N . LYS A 1 108 ? -14.956 -6.427 8.472 1.00 94.75 108 LYS A N 1
ATOM 872 C CA . LYS A 1 108 ? -13.920 -7.366 8.897 1.00 94.75 108 LYS A CA 1
ATOM 873 C C . LYS A 1 108 ? -14.058 -7.602 10.405 1.00 94.75 108 LYS A C 1
ATOM 875 O O . LYS A 1 108 ? -13.354 -6.932 11.168 1.00 94.75 108 LYS A O 1
ATOM 880 N N . PRO A 1 109 ? -14.972 -8.488 10.838 1.00 92.94 109 PRO A N 1
ATOM 881 C CA . PRO A 1 109 ? -15.216 -8.721 12.253 1.00 92.94 109 PRO A CA 1
ATOM 882 C C . PRO A 1 109 ? -14.028 -9.418 12.924 1.00 92.94 109 PRO A C 1
ATOM 884 O O . PRO A 1 109 ? -13.250 -10.136 12.291 1.00 92.94 109 PRO A O 1
ATOM 887 N N . THR A 1 110 ? -13.896 -9.226 14.232 1.00 92.62 110 THR A N 1
ATOM 888 C CA . THR A 1 110 ? -12.893 -9.922 15.047 1.00 92.62 110 THR A CA 1
ATOM 889 C C . THR A 1 110 ? -13.228 -11.414 15.157 1.00 92.62 110 THR A C 1
ATOM 891 O O . THR A 1 110 ? -14.390 -11.813 15.087 1.00 92.62 110 THR A O 1
ATOM 894 N N . HIS A 1 111 ? -12.221 -12.262 15.390 1.00 92.88 111 HIS A N 1
ATOM 895 C CA . HIS A 1 111 ? -12.403 -13.716 15.516 1.00 92.88 111 HIS A CA 1
ATOM 896 C C . HIS A 1 111 ? -13.425 -14.125 16.590 1.00 92.88 111 HIS A C 1
ATOM 898 O O . HIS A 1 111 ? -14.088 -15.148 16.434 1.00 92.88 111 HIS A O 1
ATOM 904 N N . GLN A 1 112 ? -13.561 -13.346 17.667 1.00 91.56 112 GLN A N 1
ATOM 905 C CA . GLN A 1 112 ? -14.557 -13.583 18.717 1.00 91.56 112 GLN A CA 1
ATOM 906 C C . GLN A 1 112 ? -15.983 -13.370 18.193 1.00 91.56 112 GLN A C 1
ATOM 908 O O . GLN A 1 112 ? -16.820 -14.261 18.319 1.00 91.56 112 GLN A O 1
ATOM 913 N N . VAL A 1 113 ? -16.220 -12.243 17.516 1.00 92.00 113 VAL A N 1
ATOM 914 C CA . VAL A 1 113 ? -17.517 -11.886 16.918 1.00 92.00 113 VAL A CA 1
ATOM 915 C C . VAL A 1 113 ? -17.929 -12.895 15.843 1.00 92.00 113 VAL A C 1
ATOM 917 O O . VAL A 1 113 ? -19.077 -13.331 15.798 1.00 92.00 113 VAL A O 1
ATOM 920 N N . LEU A 1 114 ? -16.983 -13.341 15.008 1.00 92.50 114 LEU A N 1
ATOM 921 C CA . LEU A 1 114 ? -17.251 -14.362 13.987 1.00 92.50 114 LEU A CA 1
ATOM 922 C C . LEU A 1 114 ? -17.768 -15.672 14.589 1.00 92.50 114 LEU A C 1
ATOM 924 O O . LEU A 1 114 ? -18.693 -16.268 14.041 1.00 92.50 114 LEU A O 1
ATOM 928 N N . LYS A 1 115 ? -17.191 -16.113 15.712 1.00 91.31 115 LYS A N 1
ATOM 929 C CA . LYS A 1 115 ? -17.596 -17.352 16.385 1.00 91.31 115 LYS A CA 1
ATOM 930 C C . LYS A 1 115 ? -18.914 -17.191 17.137 1.00 91.31 115 LYS A C 1
ATOM 932 O O . LYS A 1 115 ? -19.770 -18.060 17.015 1.00 91.31 115 LYS A O 1
ATOM 937 N N . LYS A 1 116 ? -19.059 -16.103 17.901 1.00 91.56 116 LYS A N 1
ATOM 938 C CA . LYS A 1 116 ? -20.209 -15.866 18.783 1.00 91.56 116 LYS A CA 1
ATOM 939 C C . LYS A 1 116 ? -21.472 -15.535 17.987 1.00 91.56 116 LYS A C 1
ATOM 941 O O . LYS A 1 116 ? -22.471 -16.231 18.121 1.00 91.56 116 LYS A O 1
ATOM 946 N N . ASN A 1 117 ? -21.408 -14.516 17.133 1.00 90.12 117 ASN A N 1
ATOM 947 C CA . ASN A 1 117 ? -22.583 -13.964 16.456 1.00 90.12 117 ASN A CA 1
ATOM 948 C C . ASN A 1 117 ? -22.846 -14.668 15.122 1.00 90.12 117 ASN A C 1
ATOM 950 O O . ASN A 1 117 ? -23.972 -15.047 14.821 1.00 90.12 117 ASN A O 1
ATOM 954 N N . PHE A 1 118 ? -21.795 -14.892 14.327 1.00 88.12 118 PHE A N 1
ATOM 955 C CA . PHE A 1 118 ? -21.954 -15.417 12.967 1.00 88.12 118 PHE A CA 1
ATOM 956 C C . PHE A 1 118 ? -21.766 -16.934 12.848 1.00 88.12 118 PHE A C 1
ATOM 958 O O . PHE A 1 118 ? -22.024 -17.486 11.777 1.00 88.12 118 PHE A O 1
ATOM 965 N N . LYS A 1 119 ? -21.324 -17.614 13.918 1.00 90.12 119 LYS A N 1
ATOM 966 C CA . LYS A 1 119 ? -21.033 -19.062 13.956 1.00 90.12 119 LYS A CA 1
ATOM 967 C C . LYS A 1 119 ? -20.081 -19.520 12.836 1.00 90.12 119 LYS A C 1
ATOM 969 O O . LYS A 1 119 ? -20.194 -20.628 12.316 1.00 90.12 119 LYS A O 1
ATOM 974 N N . ILE A 1 120 ? -19.129 -18.667 12.449 1.00 89.88 120 ILE A N 1
ATOM 975 C CA . ILE A 1 120 ? -18.131 -18.947 11.406 1.00 89.88 120 ILE A CA 1
ATOM 976 C C . ILE A 1 120 ? -16.792 -19.288 12.057 1.00 89.88 120 ILE A C 1
ATOM 978 O O . ILE A 1 120 ? -16.313 -18.578 12.945 1.00 89.88 120 ILE A O 1
ATOM 982 N N . LYS A 1 121 ? -16.144 -20.354 11.576 1.00 89.75 121 LYS A N 1
ATOM 983 C CA . LYS A 1 121 ? -14.780 -20.701 11.981 1.00 89.75 121 LYS A CA 1
ATOM 984 C C . LYS A 1 121 ? -13.785 -19.743 11.303 1.00 89.75 121 LYS A C 1
ATOM 986 O O . LYS A 1 121 ? -13.715 -19.739 10.076 1.00 89.75 121 LYS A O 1
ATOM 991 N N . PRO A 1 122 ? -13.009 -18.950 12.063 1.00 90.88 122 PRO A N 1
ATOM 992 C CA . PRO A 1 122 ? -12.050 -18.021 11.479 1.00 90.88 122 PRO A CA 1
ATOM 993 C C . PRO A 1 122 ? -10.857 -18.763 10.868 1.00 90.88 122 PRO A C 1
ATOM 995 O O . PRO A 1 122 ? -10.405 -19.780 11.405 1.00 90.88 122 PRO A O 1
ATOM 998 N N . SER A 1 123 ? -10.329 -18.224 9.769 1.00 89.88 123 SER A N 1
ATOM 999 C CA . SER A 1 123 ? -9.092 -18.707 9.147 1.00 89.88 123 SER A CA 1
ATOM 1000 C C . SER A 1 123 ? -7.849 -18.115 9.827 1.00 89.88 123 SER A C 1
ATOM 1002 O O . SER A 1 123 ? -7.904 -17.045 10.433 1.00 89.88 123 SER A O 1
ATOM 1004 N N . LYS A 1 124 ? -6.718 -18.830 9.742 1.00 89.19 124 LYS A N 1
ATOM 1005 C CA . LYS A 1 124 ? -5.409 -18.370 10.244 1.00 89.19 124 LYS A CA 1
ATOM 1006 C C . LYS A 1 124 ? -4.627 -17.556 9.209 1.00 89.19 124 LYS A C 1
ATOM 1008 O O . LYS A 1 124 ? -3.794 -16.749 9.600 1.00 89.19 124 LYS A O 1
ATOM 1013 N N . THR A 1 125 ? -4.865 -17.796 7.920 1.00 91.25 125 THR A N 1
ATOM 1014 C CA . THR A 1 125 ? -4.090 -17.203 6.818 1.00 91.25 125 THR A CA 1
ATOM 1015 C C . THR A 1 125 ? -4.630 -15.833 6.427 1.00 91.25 125 THR A C 1
ATOM 1017 O O . THR A 1 125 ? -3.896 -14.851 6.422 1.00 91.25 125 THR A O 1
ATOM 1020 N N . HIS A 1 126 ? -5.935 -15.762 6.167 1.00 92.81 126 HIS A N 1
ATOM 1021 C CA . HIS A 1 126 ? -6.609 -14.570 5.667 1.00 92.81 126 HIS A CA 1
ATOM 1022 C C . HIS A 1 126 ? -7.816 -14.211 6.538 1.00 92.81 126 HIS A C 1
ATOM 1024 O O . HIS A 1 126 ? -8.521 -15.105 7.014 1.00 92.81 126 HIS A O 1
ATOM 1030 N N . PRO A 1 127 ? -8.095 -12.912 6.747 1.00 95.12 127 PRO A N 1
ATOM 1031 C CA . PRO A 1 127 ? -9.253 -12.488 7.517 1.00 95.12 127 PRO A CA 1
ATOM 1032 C C . PRO A 1 127 ? -10.551 -12.827 6.779 1.00 95.12 127 PRO A C 1
ATOM 1034 O O . PRO A 1 127 ? -10.686 -12.559 5.584 1.00 95.12 127 PRO A O 1
ATOM 1037 N N . THR A 1 128 ? -11.530 -13.359 7.507 1.00 94.50 128 THR A N 1
ATOM 1038 C CA . THR A 1 128 ? -12.889 -13.527 6.986 1.00 94.50 128 THR A CA 1
ATOM 1039 C C . THR A 1 128 ? -13.601 -12.179 6.972 1.00 94.50 128 THR A C 1
ATOM 1041 O O . THR A 1 128 ? -13.638 -11.475 7.984 1.00 94.50 128 THR A O 1
ATOM 1044 N N . ILE A 1 129 ? -14.169 -11.827 5.825 1.00 95.31 129 ILE A N 1
ATOM 1045 C CA . ILE A 1 129 ? -14.948 -10.608 5.625 1.00 95.31 129 ILE A CA 1
ATOM 1046 C C . ILE A 1 129 ? -16.388 -10.964 5.261 1.00 95.31 129 ILE A C 1
ATOM 1048 O O . ILE A 1 129 ? -16.657 -12.005 4.657 1.00 95.31 129 ILE A O 1
ATOM 1052 N N . LEU A 1 130 ? -17.317 -10.095 5.648 1.00 94.12 130 LEU A N 1
ATOM 1053 C CA . LEU A 1 130 ? -18.744 -10.249 5.373 1.00 94.12 130 LEU A CA 1
ATOM 1054 C C . LEU A 1 130 ? -19.220 -9.035 4.579 1.00 94.12 130 LEU A C 1
ATOM 1056 O O . LEU A 1 130 ? -18.831 -7.909 4.890 1.00 94.12 130 LEU A O 1
ATOM 1060 N N . ALA A 1 131 ? -20.051 -9.252 3.563 1.00 93.44 131 ALA A N 1
ATOM 1061 C CA . ALA A 1 131 ? -20.758 -8.157 2.910 1.00 93.44 131 ALA A CA 1
ATOM 1062 C C . ALA A 1 131 ? -21.773 -7.539 3.880 1.00 93.44 131 ALA A C 1
ATOM 1064 O O . ALA A 1 131 ? -22.354 -8.244 4.707 1.00 93.44 131 ALA A O 1
ATOM 1065 N N . ILE A 1 132 ? -21.982 -6.226 3.787 1.00 92.31 132 ILE A N 1
ATOM 1066 C CA . ILE A 1 132 ? -23.018 -5.545 4.571 1.00 92.31 132 ILE A CA 1
ATOM 1067 C C . ILE A 1 132 ? -24.374 -5.855 3.933 1.00 92.31 132 ILE A C 1
ATOM 1069 O O . ILE A 1 132 ? -24.842 -5.144 3.045 1.00 92.31 132 ILE A O 1
ATOM 1073 N N . THR A 1 133 ? -24.972 -6.963 4.358 1.00 91.38 133 THR A N 1
ATOM 1074 C CA . THR A 1 133 ? -26.289 -7.428 3.916 1.00 91.38 133 THR A CA 1
ATOM 1075 C C . THR A 1 133 ? -27.317 -7.222 5.022 1.00 91.38 133 THR A C 1
ATOM 1077 O O . THR A 1 133 ? -26.967 -6.994 6.183 1.00 91.38 133 THR A O 1
ATOM 1080 N N . LYS A 1 134 ? -28.605 -7.304 4.672 1.00 90.50 134 LYS A N 1
ATOM 1081 C CA . LYS A 1 134 ? -29.697 -7.180 5.650 1.00 90.50 134 LYS A CA 1
ATOM 1082 C C . LYS A 1 134 ? -29.584 -8.231 6.753 1.00 90.50 134 LYS A C 1
ATOM 1084 O O . LYS A 1 134 ? -29.752 -7.898 7.914 1.00 90.50 134 LYS A O 1
ATOM 1089 N N . ASP A 1 135 ? -29.199 -9.456 6.408 1.00 88.38 135 ASP A N 1
ATOM 1090 C CA . ASP A 1 135 ? -29.033 -10.540 7.379 1.00 88.38 135 ASP A CA 1
ATOM 1091 C C . ASP A 1 135 ? -27.935 -10.233 8.399 1.00 88.38 135 ASP A C 1
ATOM 1093 O O . ASP A 1 135 ? -28.105 -10.463 9.593 1.00 88.38 135 ASP A O 1
ATOM 1097 N N . VAL A 1 136 ? -26.812 -9.670 7.940 1.00 89.62 136 VAL A N 1
ATOM 1098 C CA . VAL A 1 136 ? -25.723 -9.249 8.828 1.00 89.62 136 VAL A CA 1
ATOM 1099 C C . VAL A 1 136 ? -26.186 -8.130 9.755 1.00 89.62 136 VAL A C 1
ATOM 1101 O O . VAL A 1 136 ? -25.871 -8.167 10.940 1.00 89.62 136 VAL A O 1
ATOM 1104 N N . ILE A 1 137 ? -26.949 -7.168 9.236 1.00 91.94 137 ILE A N 1
ATOM 1105 C CA . ILE A 1 137 ? -27.515 -6.074 10.032 1.00 91.94 137 ILE A CA 1
ATOM 1106 C C . ILE A 1 137 ? -28.494 -6.616 11.081 1.00 91.94 137 ILE A C 1
ATOM 1108 O O . ILE A 1 137 ? -28.364 -6.270 12.249 1.00 91.94 137 ILE A O 1
ATOM 1112 N N . ASN A 1 138 ? -29.389 -7.530 10.707 1.00 91.94 138 ASN A N 1
ATOM 1113 C CA . ASN A 1 138 ? -30.347 -8.141 11.630 1.00 91.94 138 ASN A CA 1
ATOM 1114 C C . ASN A 1 138 ? -29.640 -8.897 12.768 1.00 91.94 138 ASN A C 1
ATOM 1116 O O . ASN A 1 138 ? -30.041 -8.800 13.922 1.00 91.94 138 ASN A O 1
ATOM 1120 N N . VAL A 1 139 ? -28.559 -9.625 12.460 1.00 90.19 139 VAL A N 1
ATOM 1121 C CA . VAL A 1 139 ? -27.748 -10.321 13.477 1.00 90.19 139 VAL A CA 1
ATOM 1122 C C . VAL A 1 139 ? -27.085 -9.337 14.443 1.00 90.19 139 VAL A C 1
ATOM 1124 O O . VAL A 1 139 ? -26.936 -9.647 15.623 1.00 90.19 139 VAL A O 1
ATOM 1127 N N . VAL A 1 140 ? -26.672 -8.168 13.951 1.00 90.62 140 VAL A N 1
ATOM 1128 C CA . VAL A 1 140 ? -26.063 -7.110 14.768 1.00 90.62 140 VAL A CA 1
ATOM 1129 C C . VAL A 1 140 ? -27.106 -6.454 15.667 1.00 90.62 140 VAL A C 1
ATOM 1131 O O . VAL A 1 140 ? -26.850 -6.301 16.855 1.00 90.62 140 VAL A O 1
ATOM 1134 N N . GLU A 1 141 ? -28.287 -6.135 15.133 1.00 90.94 141 GLU A N 1
ATOM 1135 C CA . GLU A 1 141 ? -29.401 -5.544 15.891 1.00 90.94 141 GLU A CA 1
ATOM 1136 C C . GLU A 1 141 ? -29.914 -6.468 17.003 1.00 90.94 141 GLU A C 1
ATOM 1138 O O . GLU A 1 141 ? -30.337 -5.994 18.051 1.00 90.94 141 GLU A O 1
ATOM 1143 N N . GLN A 1 142 ? -29.843 -7.785 16.802 1.00 90.56 142 GLN A N 1
ATOM 1144 C CA . GLN A 1 142 ? -30.217 -8.786 17.807 1.00 90.56 142 GLN A CA 1
ATOM 1145 C C . GLN A 1 142 ? -29.146 -9.026 18.878 1.00 90.56 142 GLN A C 1
ATOM 1147 O O . GLN A 1 142 ? -29.385 -9.787 19.813 1.00 90.56 142 GLN A O 1
ATOM 1152 N N . SER A 1 143 ? -27.949 -8.459 18.726 1.00 88.12 143 SER A N 1
ATOM 1153 C CA . SER A 1 143 ? -26.837 -8.719 19.635 1.00 88.12 143 SER A CA 1
ATOM 1154 C C . SER A 1 143 ? -26.532 -7.524 20.526 1.00 88.12 143 SER A C 1
ATOM 1156 O O . SER A 1 143 ? -26.251 -6.441 20.027 1.00 88.12 143 SER A O 1
ATOM 1158 N N . ASP A 1 144 ? -26.474 -7.757 21.835 1.00 83.44 144 ASP A N 1
ATOM 1159 C CA . ASP A 1 144 ? -26.250 -6.694 22.826 1.00 83.44 144 ASP A CA 1
ATOM 1160 C C . ASP A 1 144 ? -24.826 -6.103 22.786 1.00 83.44 144 ASP A C 1
ATOM 1162 O O . ASP A 1 144 ? -24.592 -4.981 23.227 1.00 83.44 144 ASP A O 1
ATOM 1166 N N . ASP A 1 145 ? -23.859 -6.847 22.238 1.00 85.00 145 ASP A N 1
ATOM 1167 C CA . ASP A 1 145 ? -22.437 -6.475 22.268 1.00 85.00 145 ASP A CA 1
ATOM 1168 C C . ASP A 1 145 ? -21.966 -5.678 21.039 1.00 85.00 145 ASP A C 1
ATOM 1170 O O . ASP A 1 145 ? -20.819 -5.221 21.005 1.00 85.00 145 ASP A O 1
ATOM 1174 N N . LEU A 1 146 ? -22.778 -5.584 19.978 1.00 88.12 146 LEU A N 1
ATOM 1175 C CA . LEU A 1 146 ? -22.363 -4.988 18.706 1.00 88.12 146 LEU A CA 1
ATOM 1176 C C . LEU A 1 146 ? -23.063 -3.652 18.465 1.00 88.12 146 LEU A C 1
ATOM 1178 O O . LEU A 1 146 ? -24.278 -3.539 18.557 1.00 88.12 146 LEU A O 1
ATOM 1182 N N . ASN A 1 147 ? -22.289 -2.641 18.072 1.00 87.25 147 ASN A N 1
ATOM 1183 C CA . ASN A 1 147 ? -22.836 -1.345 17.693 1.00 87.25 147 ASN A CA 1
ATOM 1184 C C . ASN A 1 147 ? -23.187 -1.317 16.196 1.00 87.25 147 ASN A C 1
ATOM 1186 O O . ASN A 1 147 ? -22.342 -1.599 15.349 1.00 87.25 147 ASN A O 1
ATOM 1190 N N . LEU A 1 148 ? -24.412 -0.915 15.861 1.00 86.81 148 LEU A N 1
ATOM 1191 C CA . LEU A 1 148 ? -24.908 -0.796 14.490 1.00 86.81 148 LEU A CA 1
ATOM 1192 C C . LEU A 1 148 ? -24.105 0.189 13.625 1.00 86.81 148 LEU A C 1
ATOM 1194 O O . LEU A 1 148 ? -23.923 -0.051 12.427 1.00 86.81 148 LEU A O 1
ATOM 1198 N N . ASP A 1 149 ? -23.575 1.259 14.221 1.00 84.88 149 ASP A N 1
ATOM 1199 C CA . ASP A 1 149 ? -22.743 2.249 13.523 1.00 84.88 149 ASP A CA 1
ATOM 1200 C C . ASP A 1 149 ? -21.452 1.633 12.977 1.00 84.88 149 ASP A C 1
ATOM 1202 O O . ASP A 1 149 ? -20.871 2.117 11.998 1.00 84.88 149 ASP A O 1
ATOM 1206 N N . ASP A 1 150 ? -21.012 0.513 13.558 1.00 83.75 150 ASP A N 1
ATOM 1207 C CA . ASP A 1 150 ? -19.836 -0.180 13.066 1.00 83.75 150 ASP A CA 1
ATOM 1208 C C . ASP A 1 150 ? -20.065 -0.942 11.760 1.00 83.75 150 ASP A C 1
ATOM 1210 O O . ASP A 1 150 ? -19.108 -1.171 11.008 1.00 83.75 150 ASP A O 1
ATOM 1214 N N . TYR A 1 151 ? -21.330 -1.244 11.470 1.00 85.00 151 TYR A N 1
ATOM 1215 C CA . TYR A 1 151 ? -21.802 -2.101 10.386 1.00 85.00 151 TYR A CA 1
ATOM 1216 C C . TYR A 1 151 ? -22.561 -1.312 9.310 1.00 85.00 151 TYR A C 1
ATOM 1218 O O . TYR A 1 151 ? -23.152 -1.900 8.407 1.00 85.00 151 TYR A O 1
ATOM 1226 N N . LYS A 1 152 ? -22.507 0.023 9.367 1.00 86.25 152 LYS A N 1
ATOM 1227 C CA . LYS A 1 152 ? -23.024 0.938 8.344 1.00 86.25 152 LYS A CA 1
ATOM 1228 C C . LYS A 1 152 ? -21.907 1.862 7.856 1.00 86.25 152 LYS A C 1
ATOM 1230 O O . LYS A 1 152 ? -20.981 2.199 8.593 1.00 86.25 152 LYS A O 1
ATOM 1235 N N . ILE A 1 153 ? -21.977 2.272 6.589 1.00 86.38 153 ILE A N 1
ATOM 1236 C CA . ILE A 1 153 ? -21.066 3.284 6.039 1.00 86.38 153 ILE A CA 1
ATOM 1237 C C . ILE A 1 153 ? -21.819 4.606 5.966 1.00 86.38 153 ILE A C 1
ATOM 1239 O O . ILE A 1 153 ? -22.687 4.782 5.116 1.00 86.38 153 ILE A O 1
ATOM 1243 N N . ASN A 1 154 ? -21.463 5.534 6.853 1.00 87.19 154 ASN A N 1
ATOM 1244 C CA . ASN A 1 154 ? -21.983 6.894 6.833 1.00 87.19 154 ASN A CA 1
ATOM 1245 C C . ASN A 1 154 ? -20.965 7.834 6.167 1.00 87.19 154 ASN A C 1
ATOM 1247 O O . ASN A 1 154 ? -19.963 8.214 6.779 1.00 87.19 154 ASN A O 1
ATOM 1251 N N . PHE A 1 155 ? -21.210 8.193 4.905 1.00 86.38 155 PHE A N 1
ATOM 1252 C CA . PHE A 1 155 ? -20.313 9.061 4.137 1.00 86.38 155 PHE A CA 1
ATOM 1253 C C . PHE A 1 155 ? -20.289 10.516 4.631 1.00 86.38 155 PHE A C 1
ATOM 1255 O O . PHE A 1 155 ? -19.290 11.205 4.391 1.00 86.38 155 PHE A O 1
ATOM 1262 N N . ASP A 1 156 ? -21.312 10.953 5.368 1.00 85.75 156 ASP A N 1
ATOM 1263 C CA . ASP A 1 156 ? -21.417 12.314 5.904 1.00 85.75 156 ASP A CA 1
ATOM 1264 C C . ASP A 1 156 ? -20.462 12.537 7.080 1.00 85.75 156 ASP A C 1
ATOM 1266 O O . ASP A 1 156 ? -19.973 13.647 7.284 1.00 85.75 156 ASP A O 1
ATOM 1270 N N . ASN A 1 157 ? -20.119 11.472 7.816 1.00 86.94 157 ASN A N 1
ATOM 1271 C CA . ASN A 1 157 ? -19.169 11.528 8.923 1.00 86.94 157 ASN A CA 1
ATOM 1272 C C . ASN A 1 157 ? -17.841 10.826 8.568 1.00 86.94 157 ASN A C 1
ATOM 1274 O O . ASN A 1 157 ? -17.761 9.591 8.610 1.00 86.94 157 ASN A O 1
ATOM 1278 N N . PRO A 1 158 ? -16.758 11.577 8.271 1.00 85.50 158 PRO A N 1
ATOM 1279 C CA . PRO A 1 158 ? -15.464 10.997 7.911 1.00 85.50 158 PRO A CA 1
ATOM 1280 C C . PRO A 1 158 ? -14.875 10.085 8.985 1.00 85.50 158 PRO A C 1
ATOM 1282 O O . PRO A 1 158 ? -14.308 9.046 8.659 1.00 85.50 158 PRO A O 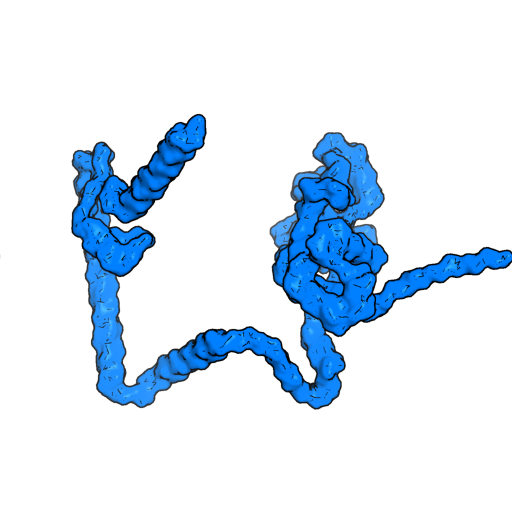1
ATOM 1285 N N . LYS A 1 159 ? -15.044 10.428 10.270 1.00 85.31 159 LYS A N 1
ATOM 1286 C CA . LYS A 1 159 ? -14.492 9.633 11.379 1.00 85.31 159 LYS A CA 1
ATOM 1287 C C . LYS A 1 159 ? -15.071 8.218 11.406 1.00 85.31 159 LYS A C 1
ATOM 1289 O O . LYS A 1 159 ? -14.370 7.287 11.788 1.00 85.31 159 LYS A O 1
ATOM 1294 N N . LEU A 1 160 ? -16.324 8.066 10.977 1.00 84.69 160 LEU A N 1
ATOM 1295 C CA . LEU A 1 160 ? -17.008 6.778 10.918 1.00 84.69 160 LEU A CA 1
ATOM 1296 C C . LEU A 1 160 ? -16.765 6.050 9.590 1.00 84.69 160 LEU A C 1
ATOM 1298 O O . LEU A 1 160 ? -16.613 4.836 9.607 1.00 84.69 160 LEU A O 1
ATOM 1302 N N . SER A 1 161 ? -16.694 6.743 8.447 1.00 87.44 161 SER A N 1
ATOM 1303 C CA . SER A 1 161 ? -16.577 6.091 7.126 1.00 87.44 161 SER A CA 1
ATOM 1304 C C . SER A 1 161 ? -15.155 5.714 6.711 1.00 87.44 161 SER A C 1
ATOM 1306 O O . SER A 1 161 ? -14.964 4.684 6.067 1.00 87.44 161 SER A O 1
ATOM 1308 N N . ASP A 1 162 ? -14.150 6.516 7.057 1.00 90.44 162 ASP A N 1
ATOM 1309 C CA . ASP A 1 162 ? -12.821 6.452 6.435 1.00 90.44 162 ASP A CA 1
ATOM 1310 C C . ASP A 1 162 ? -12.074 5.124 6.679 1.00 90.44 162 ASP A C 1
ATOM 1312 O O . ASP A 1 162 ? -11.294 4.672 5.831 1.00 90.44 162 ASP A O 1
ATOM 1316 N N . ASP A 1 163 ? -12.314 4.479 7.822 1.00 91.75 163 ASP A N 1
ATOM 1317 C CA . ASP A 1 163 ? -11.715 3.190 8.186 1.00 91.75 163 ASP A CA 1
ATOM 1318 C C . ASP A 1 163 ? -12.601 1.971 7.882 1.00 91.75 163 ASP A C 1
ATOM 1320 O O . ASP A 1 163 ? -12.176 0.836 8.126 1.00 91.75 163 ASP A O 1
ATOM 1324 N N . LYS A 1 164 ? -13.782 2.175 7.282 1.00 94.06 164 LYS A N 1
ATOM 1325 C CA . LYS A 1 164 ? -14.618 1.081 6.771 1.00 94.06 164 LYS A CA 1
ATOM 1326 C C . LYS A 1 164 ? -13.982 0.441 5.538 1.00 94.06 164 LYS A C 1
ATOM 1328 O O . LYS A 1 164 ? -13.115 1.028 4.880 1.00 94.06 164 LYS A O 1
ATOM 1333 N N . TYR A 1 165 ? -14.388 -0.793 5.253 1.00 95.88 165 TYR A N 1
ATOM 1334 C CA . TYR A 1 165 ? -13.787 -1.612 4.208 1.00 95.88 165 TYR A CA 1
ATOM 1335 C C . TYR A 1 165 ? -14.704 -1.750 2.991 1.00 95.88 165 TYR A C 1
ATOM 1337 O O . TYR A 1 165 ? -15.929 -1.772 3.091 1.00 95.88 165 TYR A O 1
ATOM 1345 N N . LEU A 1 166 ? -14.071 -1.858 1.830 1.00 96.12 166 LEU A N 1
ATOM 1346 C CA . LEU A 1 166 ? -14.685 -2.138 0.538 1.00 96.12 166 LEU A CA 1
ATOM 1347 C C . LEU A 1 166 ? -13.914 -3.305 -0.088 1.00 96.12 166 LEU A C 1
ATOM 1349 O O . LEU A 1 166 ? -12.694 -3.378 0.084 1.00 96.12 166 LEU A O 1
ATOM 1353 N N . CYS A 1 167 ? -14.591 -4.202 -0.801 1.00 96.12 167 CYS A N 1
ATOM 1354 C CA . CYS A 1 167 ? -13.946 -5.240 -1.607 1.00 96.12 167 CYS A CA 1
ATOM 1355 C C . CYS A 1 167 ? -14.263 -5.072 -3.092 1.00 96.12 167 CYS A C 1
ATOM 1357 O O . CYS A 1 167 ? -15.302 -4.513 -3.450 1.00 96.12 167 CYS A O 1
ATOM 1359 N N . TRP A 1 168 ? -13.368 -5.563 -3.947 1.00 96.19 168 TRP A N 1
ATOM 1360 C CA . TRP A 1 168 ? -13.620 -5.652 -5.382 1.00 96.19 168 TRP A CA 1
ATOM 1361 C C . TRP A 1 168 ? -14.504 -6.855 -5.710 1.00 96.19 168 TRP A C 1
ATOM 1363 O O . TRP A 1 168 ? -14.266 -7.968 -5.241 1.00 96.19 168 TRP A O 1
ATOM 1373 N N . THR A 1 169 ? -15.482 -6.643 -6.588 1.00 93.00 169 THR A N 1
ATOM 1374 C CA . THR A 1 169 ? -16.243 -7.729 -7.230 1.00 93.00 169 THR A CA 1
ATOM 1375 C C . THR A 1 169 ? -15.516 -8.254 -8.470 1.00 93.00 169 THR A C 1
ATOM 1377 O O . THR A 1 169 ? -15.678 -9.414 -8.854 1.00 93.00 169 THR A O 1
ATOM 1380 N N . ILE A 1 170 ? -14.709 -7.389 -9.090 1.00 91.81 170 ILE A N 1
ATOM 1381 C CA . ILE A 1 170 ? -13.992 -7.646 -10.337 1.00 91.81 170 ILE A CA 1
ATOM 1382 C C . ILE A 1 170 ? -12.616 -8.295 -10.100 1.00 91.81 170 ILE A C 1
ATOM 1384 O O . ILE A 1 170 ? -11.945 -7.988 -9.104 1.00 91.81 170 ILE A O 1
ATOM 1388 N N . PRO A 1 171 ? -12.168 -9.177 -11.014 1.00 88.62 171 PRO A N 1
ATOM 1389 C CA . PRO A 1 171 ? -10.839 -9.777 -10.940 1.00 88.62 171 PRO A CA 1
ATOM 1390 C C . PRO A 1 171 ? -9.729 -8.717 -11.076 1.00 88.62 171 PRO A C 1
ATOM 1392 O O . PRO A 1 171 ? -10.005 -7.595 -11.519 1.00 88.62 171 PRO A O 1
ATOM 1395 N N . PRO A 1 172 ? -8.489 -9.043 -10.667 1.00 86.44 172 PRO A N 1
ATOM 1396 C CA . PRO A 1 172 ? -7.333 -8.185 -10.908 1.00 86.44 172 PRO A CA 1
ATOM 1397 C C . PRO A 1 172 ? -7.107 -7.989 -12.409 1.00 86.44 172 PRO A C 1
ATOM 1399 O O . PRO A 1 172 ? -7.515 -8.812 -13.235 1.00 86.44 172 PRO A O 1
ATOM 1402 N N . LEU A 1 173 ? -6.484 -6.869 -12.762 1.00 85.44 173 LEU A N 1
ATOM 1403 C CA . LEU A 1 173 ? -6.350 -6.456 -14.148 1.00 85.44 173 LEU A CA 1
ATOM 1404 C C . LEU A 1 173 ? -5.235 -7.258 -14.838 1.00 85.44 173 LEU A C 1
ATOM 1406 O O . LEU A 1 173 ? -4.066 -7.177 -14.460 1.00 85.44 173 LEU A O 1
ATOM 1410 N N . ASP A 1 174 ? -5.569 -8.008 -15.892 1.00 83.88 174 ASP A N 1
ATOM 1411 C CA . ASP A 1 174 ? -4.554 -8.682 -16.708 1.00 83.88 174 ASP A CA 1
ATOM 1412 C C . ASP A 1 174 ? -3.903 -7.685 -17.676 1.00 83.88 174 ASP A C 1
ATOM 1414 O O . ASP A 1 174 ? -4.324 -7.511 -18.825 1.00 83.88 174 ASP A O 1
ATOM 1418 N N . LYS A 1 175 ? -2.841 -7.027 -17.202 1.00 77.00 175 LYS A N 1
ATOM 1419 C CA . LYS A 1 175 ? -2.064 -6.057 -17.988 1.00 77.00 175 LYS A CA 1
ATOM 1420 C C . LYS A 1 175 ? -1.547 -6.651 -19.301 1.00 77.00 175 LYS A C 1
ATOM 1422 O O . LYS A 1 175 ? -1.478 -5.940 -20.297 1.00 77.00 175 LYS A O 1
ATOM 1427 N N . SER A 1 176 ? -1.247 -7.953 -19.344 1.00 74.44 176 SER A N 1
ATOM 1428 C CA . SER A 1 176 ? -0.760 -8.616 -20.562 1.00 74.44 176 SER A CA 1
ATOM 1429 C C . SER A 1 176 ? -1.827 -8.686 -21.658 1.00 74.44 176 SER A C 1
ATOM 1431 O O . SER A 1 176 ? -1.514 -8.673 -22.850 1.00 74.44 176 SER A O 1
ATOM 1433 N N . ARG A 1 177 ? -3.101 -8.775 -21.267 1.00 74.81 177 ARG A N 1
ATOM 1434 C CA . ARG A 1 177 ? -4.235 -8.794 -22.191 1.00 74.81 177 ARG A CA 1
ATOM 1435 C C . ARG A 1 177 ? -4.540 -7.398 -22.722 1.00 74.81 177 ARG A C 1
ATOM 1437 O O . ARG A 1 177 ? -4.811 -7.266 -23.910 1.00 74.81 177 ARG A O 1
ATOM 1444 N N . LEU A 1 178 ? -4.430 -6.379 -21.871 1.00 73.38 178 LEU A N 1
ATOM 1445 C CA . LEU A 1 178 ? -4.608 -4.979 -22.267 1.00 73.38 178 LEU A CA 1
ATOM 1446 C C . LEU A 1 178 ? -3.544 -4.542 -23.282 1.00 73.38 178 LEU A C 1
ATOM 1448 O O . LEU A 1 178 ? -3.882 -4.010 -24.334 1.00 73.38 178 LEU A O 1
ATOM 1452 N N . LEU A 1 179 ? -2.277 -4.889 -23.034 1.00 66.06 179 LEU A N 1
ATOM 1453 C CA . LEU A 1 179 ? -1.172 -4.612 -23.960 1.00 66.06 179 LEU A CA 1
ATOM 1454 C C . LEU A 1 179 ? -1.347 -5.314 -25.321 1.00 66.06 179 LEU A C 1
ATOM 1456 O O . LEU A 1 179 ? -0.973 -4.767 -26.355 1.00 66.06 179 LEU A O 1
ATOM 1460 N N . ARG A 1 180 ? -1.944 -6.517 -25.337 1.00 68.62 180 ARG A N 1
ATOM 1461 C CA . ARG A 1 180 ? -2.293 -7.237 -26.576 1.00 68.62 180 ARG A CA 1
ATOM 1462 C C . ARG A 1 180 ? -3.458 -6.599 -27.333 1.00 68.62 180 ARG A C 1
ATOM 1464 O O . ARG A 1 180 ? -3.479 -6.672 -28.556 1.00 68.62 180 ARG A O 1
ATOM 1471 N N . GLN A 1 181 ? -4.422 -5.997 -26.635 1.00 65.12 181 GLN A N 1
ATOM 1472 C CA . GLN A 1 181 ? -5.529 -5.280 -27.277 1.00 65.12 181 GLN A CA 1
ATOM 1473 C C . GLN A 1 181 ? -5.080 -3.955 -27.902 1.00 65.12 181 GLN A C 1
ATOM 1475 O O . GLN A 1 181 ? -5.579 -3.609 -28.967 1.00 65.12 181 GLN A O 1
ATOM 1480 N N . GLU A 1 182 ? -4.123 -3.249 -27.294 1.00 61.78 182 GLU A N 1
ATOM 1481 C CA . GLU A 1 182 ? -3.547 -2.035 -27.892 1.00 61.78 182 GLU A CA 1
ATOM 1482 C C . GLU A 1 182 ? -2.634 -2.327 -29.098 1.00 61.78 182 GLU A C 1
ATOM 1484 O O . GLU A 1 182 ? -2.556 -1.499 -30.001 1.00 61.78 182 GLU A O 1
ATOM 1489 N N . ASN A 1 183 ? -1.987 -3.502 -29.166 1.00 52.66 183 ASN A N 1
ATOM 1490 C CA . ASN A 1 183 ? -1.120 -3.906 -30.285 1.00 52.66 183 ASN A CA 1
ATOM 1491 C C . ASN A 1 183 ? -1.511 -5.269 -30.888 1.00 52.66 183 ASN A C 1
ATOM 1493 O O . ASN A 1 183 ? -0.901 -6.293 -30.559 1.00 52.66 183 ASN A O 1
ATOM 1497 N N . PRO A 1 184 ? -2.456 -5.309 -31.844 1.00 56.66 184 PRO A N 1
ATOM 1498 C CA . PRO A 1 184 ? -2.818 -6.545 -32.540 1.00 56.66 184 PRO A CA 1
ATOM 1499 C C . PRO A 1 184 ? -1.704 -7.101 -33.454 1.00 56.66 184 PRO A C 1
ATOM 1501 O O . PRO A 1 184 ? -1.781 -8.254 -33.866 1.00 56.66 184 PRO A O 1
ATOM 1504 N N . SER A 1 185 ? -0.659 -6.320 -33.760 1.00 58.75 185 SER A N 1
ATOM 1505 C CA . SER A 1 185 ? 0.436 -6.677 -34.682 1.00 58.75 185 SER A CA 1
ATOM 1506 C C . SER A 1 185 ? 1.749 -7.110 -34.009 1.00 58.75 185 SER A C 1
ATOM 1508 O O . SER A 1 185 ? 2.751 -7.301 -34.693 1.00 58.75 185 SER A O 1
ATOM 1510 N N . GLY A 1 186 ? 1.774 -7.312 -32.686 1.00 52.50 186 GLY A N 1
ATOM 1511 C CA . GLY A 1 186 ? 2.905 -7.972 -32.015 1.00 52.50 186 GLY A CA 1
ATOM 1512 C C . GLY A 1 186 ? 4.239 -7.212 -32.042 1.00 52.50 186 GLY A C 1
ATOM 1513 O O . GLY A 1 186 ? 5.280 -7.818 -31.798 1.00 52.50 186 GLY A O 1
ATOM 1514 N N . MET A 1 187 ? 4.232 -5.901 -32.295 1.00 47.22 187 MET A N 1
ATOM 1515 C CA . MET A 1 187 ? 5.413 -5.060 -32.101 1.00 47.22 187 MET A CA 1
ATOM 1516 C C . MET A 1 187 ? 5.253 -4.279 -30.792 1.00 47.22 187 MET A C 1
ATOM 1518 O O . MET A 1 187 ? 4.228 -3.623 -30.610 1.00 47.22 187 MET A O 1
ATOM 1522 N N . PRO A 1 188 ? 6.207 -4.355 -29.848 1.00 44.03 188 PRO A N 1
ATOM 1523 C CA . PRO A 1 188 ? 6.066 -3.685 -28.565 1.00 44.03 188 PRO A CA 1
ATOM 1524 C C . PRO A 1 188 ? 6.146 -2.171 -28.780 1.00 44.03 188 PRO A C 1
ATOM 1526 O O . PRO A 1 188 ? 7.229 -1.621 -28.982 1.00 44.03 188 PRO A O 1
ATOM 1529 N N . SER A 1 189 ? 5.007 -1.475 -28.728 1.00 43.38 189 SER A N 1
ATOM 1530 C CA . SER A 1 189 ? 5.015 -0.022 -28.570 1.00 43.38 189 SER A CA 1
ATOM 1531 C C . SER A 1 189 ? 5.568 0.279 -27.183 1.00 43.38 189 SER A C 1
ATOM 1533 O O . SER A 1 189 ? 4.935 -0.021 -26.170 1.00 43.38 189 SER A O 1
ATOM 1535 N N . GLY A 1 190 ? 6.790 0.807 -27.159 1.00 46.00 190 GLY A N 1
ATOM 1536 C CA . GLY A 1 190 ? 7.519 1.106 -25.940 1.00 46.00 190 GLY A CA 1
ATOM 1537 C C . GLY A 1 190 ? 6.658 1.886 -24.957 1.00 46.00 190 GLY A C 1
ATOM 1538 O O . GLY A 1 190 ? 6.173 2.978 -25.257 1.00 46.00 190 GLY A O 1
ATOM 1539 N N . GLU A 1 191 ? 6.504 1.310 -23.771 1.00 45.19 191 GLU A N 1
ATOM 1540 C CA . GLU A 1 191 ? 6.059 2.005 -22.579 1.00 45.19 191 GLU A CA 1
ATOM 1541 C C . GLU A 1 191 ? 6.870 3.307 -22.485 1.00 45.19 191 GLU A C 1
ATOM 1543 O O . GLU A 1 191 ? 8.092 3.278 -22.297 1.00 45.19 191 GLU A O 1
ATOM 1548 N N . LYS A 1 192 ? 6.216 4.467 -22.655 1.00 48.22 192 LYS A N 1
ATOM 1549 C CA . LYS A 1 192 ? 6.806 5.762 -22.293 1.00 48.22 192 LYS A CA 1
ATOM 1550 C C . LYS A 1 192 ? 6.880 5.822 -20.772 1.00 48.22 192 LYS A C 1
ATOM 1552 O O . LYS A 1 192 ? 6.187 6.597 -20.118 1.00 48.22 192 LYS A O 1
ATOM 1557 N N . THR A 1 193 ? 7.739 4.990 -20.194 1.00 53.03 193 THR A N 1
ATOM 1558 C CA . THR A 1 193 ? 8.253 5.241 -18.863 1.00 53.03 193 THR A CA 1
ATOM 1559 C C . THR A 1 193 ? 8.939 6.597 -18.966 1.00 53.03 193 THR A C 1
ATOM 1561 O O . THR A 1 193 ? 9.877 6.788 -19.744 1.00 53.03 193 THR A O 1
ATOM 1564 N N . ASN A 1 194 ? 8.474 7.580 -18.198 1.00 51.59 194 ASN A N 1
ATOM 1565 C CA . ASN A 1 194 ? 9.290 8.749 -17.889 1.00 51.59 194 ASN A CA 1
ATOM 1566 C C . ASN A 1 194 ? 10.429 8.272 -16.974 1.00 51.59 194 ASN A C 1
ATOM 1568 O O . ASN A 1 194 ? 10.530 8.694 -15.827 1.00 51.59 194 ASN A O 1
ATOM 1572 N N . SER A 1 195 ? 11.230 7.302 -17.431 1.00 60.56 195 SER A N 1
ATOM 1573 C CA . SER A 1 195 ? 12.396 6.823 -16.719 1.00 60.56 195 SER A CA 1
ATOM 1574 C C . SER A 1 195 ? 13.338 8.009 -16.676 1.00 60.56 195 SER A C 1
ATOM 1576 O O . SER A 1 195 ? 13.898 8.414 -17.704 1.00 60.56 195 SER A O 1
ATOM 1578 N N . THR A 1 196 ? 13.437 8.609 -15.499 1.00 78.56 196 THR A N 1
ATOM 1579 C CA . THR A 1 196 ? 14.353 9.704 -15.230 1.00 78.56 196 THR A CA 1
ATOM 1580 C C . THR A 1 196 ? 15.735 9.271 -15.713 1.00 78.56 196 THR A C 1
ATOM 1582 O O . THR A 1 196 ? 16.099 8.106 -15.553 1.00 78.56 196 THR A O 1
ATOM 1585 N N . LEU A 1 197 ? 16.529 10.169 -16.301 1.00 85.62 197 LEU A N 1
ATOM 1586 C CA . LEU A 1 197 ? 17.893 9.841 -16.751 1.00 85.62 197 LEU A CA 1
ATOM 1587 C C . LEU A 1 197 ? 18.700 9.111 -15.660 1.00 85.62 197 LEU A C 1
ATOM 1589 O O . LEU A 1 197 ? 19.459 8.193 -15.951 1.00 85.62 197 LEU A O 1
ATOM 1593 N N . TRP A 1 198 ? 18.434 9.444 -14.396 1.00 84.56 198 TRP A N 1
ATOM 1594 C CA . TRP A 1 198 ? 18.954 8.776 -13.208 1.00 84.56 198 TRP A CA 1
ATOM 1595 C C . TRP A 1 198 ? 18.658 7.277 -13.121 1.00 84.56 198 TRP A C 1
ATOM 1597 O O . TRP A 1 198 ? 19.517 6.526 -12.677 1.00 84.56 198 TRP A O 1
ATOM 1607 N N . ASP A 1 199 ? 17.483 6.817 -13.539 1.00 85.88 199 ASP A N 1
ATOM 1608 C CA . ASP A 1 199 ? 17.114 5.402 -13.464 1.00 85.88 199 ASP A CA 1
ATOM 1609 C C . ASP A 1 199 ? 17.807 4.596 -14.564 1.00 85.88 199 ASP A C 1
ATOM 1611 O O . ASP A 1 199 ? 18.335 3.518 -14.296 1.00 85.88 199 ASP A O 1
ATOM 1615 N N . LYS A 1 200 ? 17.944 5.173 -15.765 1.00 88.12 200 LYS A N 1
ATOM 1616 C CA . LYS A 1 200 ? 18.780 4.594 -16.827 1.00 88.12 200 LYS A CA 1
ATOM 1617 C C . LYS A 1 200 ? 20.251 4.529 -16.408 1.00 88.12 200 LYS A C 1
ATOM 1619 O O . LYS A 1 200 ? 20.887 3.496 -16.590 1.00 88.12 200 LYS A O 1
ATOM 1624 N N . LEU A 1 201 ? 20.774 5.591 -15.789 1.00 93.88 201 LEU A N 1
ATOM 1625 C CA . LEU A 1 201 ? 22.147 5.627 -15.275 1.00 93.88 201 LEU A CA 1
ATOM 1626 C C . LEU A 1 201 ? 22.387 4.577 -14.183 1.00 93.88 201 LEU A C 1
ATOM 1628 O O . LEU A 1 201 ? 23.408 3.896 -14.223 1.00 93.88 201 LEU A O 1
ATOM 1632 N N . LYS A 1 202 ? 21.446 4.390 -13.246 1.00 91.25 202 LYS A N 1
ATOM 1633 C CA . LYS A 1 202 ? 21.537 3.333 -12.222 1.00 91.25 202 LYS A CA 1
ATOM 1634 C C . LYS A 1 202 ? 21.596 1.945 -12.852 1.00 91.25 202 LYS A C 1
ATOM 1636 O O . LYS A 1 202 ? 22.434 1.142 -12.457 1.00 91.25 202 LYS A O 1
ATOM 1641 N N . ILE A 1 203 ? 20.733 1.670 -13.831 1.00 92.81 203 ILE A N 1
ATOM 1642 C CA . ILE A 1 203 ? 20.694 0.371 -14.514 1.00 92.81 203 ILE A CA 1
ATOM 1643 C C . ILE A 1 203 ? 22.024 0.110 -15.231 1.00 92.81 203 ILE A C 1
ATOM 1645 O O . ILE A 1 203 ? 22.628 -0.941 -15.031 1.00 92.81 203 ILE A O 1
ATOM 1649 N N . VAL A 1 204 ? 22.524 1.084 -15.998 1.00 95.50 204 VAL A N 1
ATOM 1650 C CA . VAL A 1 204 ? 23.817 0.972 -16.694 1.00 95.50 204 VAL A CA 1
ATOM 1651 C C . VAL A 1 204 ? 24.967 0.772 -15.705 1.00 95.50 204 VAL A C 1
ATOM 1653 O O . VAL A 1 204 ? 25.834 -0.065 -15.942 1.00 95.50 204 VAL A O 1
ATOM 1656 N N . LEU A 1 205 ? 24.962 1.482 -14.575 1.00 95.69 205 LEU A N 1
ATOM 1657 C CA . LEU A 1 205 ? 25.980 1.340 -13.535 1.00 95.69 205 LEU A CA 1
ATOM 1658 C C . LEU A 1 205 ? 25.975 -0.066 -12.919 1.00 95.69 205 LEU A C 1
ATOM 1660 O O . LEU A 1 205 ? 27.030 -0.684 -12.811 1.00 95.69 205 LEU A O 1
ATOM 1664 N N . ILE A 1 206 ? 24.802 -0.589 -12.549 1.00 95.50 206 ILE A N 1
ATOM 1665 C CA . ILE A 1 206 ? 24.663 -1.930 -11.958 1.00 95.50 206 ILE A CA 1
ATOM 1666 C C . ILE A 1 206 ? 25.134 -3.003 -12.945 1.00 95.50 206 ILE A C 1
ATOM 1668 O O . ILE A 1 206 ? 25.903 -3.888 -12.569 1.00 95.50 206 ILE A O 1
ATOM 1672 N N . ILE A 1 207 ? 24.722 -2.899 -14.212 1.00 95.81 207 ILE A N 1
ATOM 1673 C CA . ILE A 1 207 ? 25.138 -3.830 -15.269 1.00 95.81 207 ILE A CA 1
ATOM 1674 C C . ILE A 1 207 ? 26.655 -3.757 -15.480 1.00 95.81 207 ILE A C 1
ATOM 1676 O O . ILE A 1 207 ? 27.315 -4.792 -15.521 1.00 95.81 207 ILE A O 1
ATOM 1680 N N . SER A 1 208 ? 27.224 -2.551 -15.551 1.00 95.00 208 SER A N 1
ATOM 1681 C CA . SER A 1 208 ? 28.667 -2.342 -15.711 1.00 95.00 208 SER A CA 1
ATOM 1682 C C . SER A 1 208 ? 29.473 -2.955 -14.561 1.00 95.00 208 SER A C 1
ATOM 1684 O O . SER A 1 208 ? 30.449 -3.669 -14.803 1.00 95.00 208 SER A O 1
ATOM 1686 N N . ILE A 1 209 ? 29.034 -2.763 -13.311 1.00 95.56 209 ILE A N 1
ATOM 1687 C CA . ILE A 1 209 ? 29.661 -3.376 -12.130 1.00 95.56 209 ILE A CA 1
ATOM 1688 C C . ILE A 1 209 ? 29.589 -4.905 -12.219 1.00 95.56 209 ILE A C 1
ATOM 1690 O O . ILE A 1 209 ? 30.602 -5.573 -12.016 1.00 95.56 209 ILE A O 1
ATOM 1694 N N . GLY A 1 210 ? 28.424 -5.462 -12.568 1.00 93.81 210 GLY A N 1
ATOM 1695 C CA . GLY A 1 210 ? 28.239 -6.907 -12.716 1.00 93.81 210 GLY A CA 1
ATOM 1696 C C . GLY A 1 210 ? 29.165 -7.518 -13.770 1.00 93.81 210 GLY A C 1
ATOM 1697 O O . GLY A 1 210 ? 29.860 -8.491 -13.487 1.00 93.81 210 GLY A O 1
ATOM 1698 N N . ILE A 1 211 ? 29.243 -6.905 -14.955 1.00 94.44 211 ILE A N 1
ATOM 1699 C CA . ILE A 1 211 ? 30.142 -7.335 -16.039 1.00 94.44 211 ILE A CA 1
ATOM 1700 C C . ILE A 1 211 ? 31.605 -7.259 -15.592 1.00 94.44 211 ILE A C 1
ATOM 1702 O O . ILE A 1 211 ? 32.371 -8.198 -15.800 1.00 94.44 211 ILE A O 1
ATOM 1706 N N . THR A 1 212 ? 31.987 -6.163 -14.938 1.00 90.56 212 THR A N 1
ATOM 1707 C CA . THR A 1 212 ? 33.353 -5.937 -14.455 1.00 90.56 212 THR A CA 1
ATOM 1708 C C . THR A 1 212 ? 33.766 -7.021 -13.454 1.00 90.56 212 THR A C 1
ATOM 1710 O O . THR A 1 212 ? 34.848 -7.591 -13.594 1.00 90.56 212 THR A O 1
ATOM 1713 N N . LEU A 1 213 ? 32.889 -7.379 -12.507 1.00 91.38 213 LEU A N 1
ATOM 1714 C CA . LEU A 1 213 ? 33.130 -8.450 -11.532 1.00 91.38 213 LEU A CA 1
ATOM 1715 C C . LEU A 1 213 ? 33.227 -9.839 -12.179 1.00 91.38 213 LEU A C 1
ATOM 1717 O O . LEU A 1 213 ? 34.136 -10.596 -11.848 1.00 91.38 213 LEU A O 1
ATOM 1721 N N . VAL A 1 214 ? 32.332 -10.176 -13.114 1.00 95.00 214 VAL A N 1
ATOM 1722 C CA . VAL A 1 214 ? 32.359 -11.477 -13.813 1.00 95.00 214 VAL A CA 1
ATOM 1723 C C . VAL A 1 214 ? 33.624 -11.629 -14.662 1.00 95.00 214 VAL A C 1
ATOM 1725 O O . VAL A 1 214 ? 34.196 -12.714 -14.732 1.00 95.00 214 VAL A O 1
ATOM 1728 N N . LEU A 1 215 ? 34.107 -10.538 -15.263 1.00 93.00 215 LEU A N 1
ATOM 1729 C CA . LEU A 1 215 ? 35.330 -10.528 -16.067 1.00 93.00 215 LEU A CA 1
ATOM 1730 C C . LEU A 1 215 ? 36.622 -10.466 -15.240 1.00 93.00 215 LEU A C 1
ATOM 1732 O O . LEU A 1 215 ? 37.693 -10.383 -15.838 1.00 93.00 215 LEU A O 1
ATOM 1736 N N . TYR A 1 216 ? 36.568 -10.560 -13.906 1.00 90.62 216 TYR A N 1
ATOM 1737 C CA . TYR A 1 216 ? 37.754 -10.606 -13.037 1.00 90.62 216 TYR A CA 1
ATOM 1738 C C . TYR A 1 216 ? 38.881 -11.549 -13.526 1.00 90.62 216 TYR A C 1
ATOM 1740 O O . TYR A 1 216 ? 40.046 -11.140 -13.475 1.00 90.62 216 TYR A O 1
ATOM 1748 N N . PRO A 1 217 ? 38.602 -12.755 -14.077 1.00 90.81 217 PRO A N 1
ATOM 1749 C CA . PRO A 1 217 ? 39.647 -13.632 -14.619 1.00 90.81 217 PRO A CA 1
ATOM 1750 C C . PRO A 1 217 ? 40.468 -13.014 -15.763 1.00 90.81 217 PRO A C 1
ATOM 1752 O O . PRO A 1 217 ? 41.638 -13.350 -15.934 1.00 90.81 217 PRO A O 1
ATOM 1755 N N . VAL A 1 218 ? 39.873 -12.094 -16.527 1.00 93.56 218 VAL A N 1
ATOM 1756 C CA . VAL A 1 218 ? 40.470 -11.445 -17.707 1.00 93.56 218 VAL A CA 1
ATOM 1757 C C . VAL A 1 218 ? 41.240 -10.171 -17.327 1.00 93.56 218 VAL A C 1
ATOM 1759 O O . VAL A 1 218 ? 41.911 -9.565 -18.160 1.00 93.56 218 VAL A O 1
ATOM 1762 N N . TRP A 1 219 ? 41.190 -9.741 -16.062 1.00 93.44 219 TRP A N 1
ATOM 1763 C CA . TRP A 1 219 ? 41.803 -8.477 -15.664 1.00 93.44 219 TRP A CA 1
ATOM 1764 C C . TRP A 1 219 ? 43.336 -8.495 -15.786 1.00 93.44 219 TRP A C 1
ATOM 1766 O O . TRP A 1 219 ? 43.991 -9.510 -15.490 1.00 93.44 219 TRP A O 1
ATOM 1776 N N . PRO A 1 220 ? 43.948 -7.344 -16.129 1.00 94.00 220 PRO A N 1
ATOM 1777 C CA . PRO A 1 220 ? 45.395 -7.187 -16.115 1.00 94.00 220 PRO A CA 1
ATOM 1778 C C . PRO A 1 220 ? 45.983 -7.580 -14.760 1.00 94.00 220 PRO A C 1
ATOM 1780 O O . PRO A 1 220 ? 45.429 -7.264 -13.704 1.00 94.00 220 PRO A O 1
ATOM 1783 N N . TYR A 1 221 ? 47.144 -8.233 -14.781 1.00 92.56 221 TYR A N 1
ATOM 1784 C CA . TYR A 1 221 ? 47.794 -8.745 -13.572 1.00 92.56 221 TYR A CA 1
ATOM 1785 C C . TYR A 1 221 ? 47.987 -7.665 -12.487 1.00 92.56 221 TYR A C 1
ATOM 1787 O O . TYR A 1 221 ? 47.660 -7.890 -11.323 1.00 92.56 221 TYR A O 1
ATOM 1795 N N . LYS A 1 222 ? 48.396 -6.446 -12.875 1.00 93.50 222 LYS A N 1
ATOM 1796 C CA . LYS A 1 222 ? 48.563 -5.302 -11.954 1.00 93.50 222 LYS A CA 1
ATOM 1797 C C . LYS A 1 222 ? 47.271 -4.930 -11.209 1.00 93.50 222 LYS A C 1
ATOM 1799 O O . LYS A 1 222 ? 47.322 -4.565 -10.040 1.00 93.50 222 LYS A O 1
ATOM 1804 N N . MET A 1 223 ? 46.115 -5.048 -11.864 1.00 91.81 223 MET A N 1
ATOM 1805 C CA . MET A 1 223 ? 44.817 -4.718 -11.268 1.00 91.81 223 MET A CA 1
ATOM 1806 C C . MET A 1 223 ? 44.360 -5.804 -10.287 1.00 91.81 223 MET A C 1
ATOM 1808 O O . MET A 1 223 ? 43.846 -5.488 -9.216 1.00 91.81 223 MET A O 1
ATOM 1812 N N . ARG A 1 224 ? 44.621 -7.080 -10.603 1.00 93.12 224 ARG A N 1
ATOM 1813 C CA . ARG A 1 224 ? 44.364 -8.206 -9.688 1.00 93.12 224 ARG A CA 1
ATOM 1814 C C . ARG A 1 224 ? 45.177 -8.092 -8.401 1.00 93.12 224 ARG A C 1
ATOM 1816 O O . ARG A 1 224 ? 44.626 -8.287 -7.322 1.00 93.12 224 ARG A O 1
ATOM 1823 N N . ILE A 1 225 ? 46.444 -7.694 -8.512 1.00 93.88 225 ILE A N 1
ATOM 1824 C CA . ILE A 1 225 ? 47.296 -7.388 -7.357 1.00 93.88 225 ILE A CA 1
ATOM 1825 C C . ILE A 1 225 ? 46.698 -6.253 -6.511 1.00 93.88 225 ILE A C 1
ATOM 1827 O O . ILE A 1 225 ? 46.634 -6.363 -5.289 1.00 93.88 225 ILE A O 1
ATOM 1831 N N . GLY A 1 226 ? 46.219 -5.183 -7.152 1.00 94.38 226 GLY A N 1
ATOM 1832 C CA . GLY A 1 226 ? 45.563 -4.074 -6.455 1.00 94.38 226 GLY A CA 1
ATOM 1833 C C . GLY A 1 226 ? 44.340 -4.520 -5.649 1.00 94.38 226 GLY A C 1
ATOM 1834 O O . GLY A 1 226 ? 44.223 -4.174 -4.477 1.00 94.38 226 GLY A O 1
ATOM 1835 N N . VAL A 1 227 ? 43.466 -5.344 -6.239 1.00 93.12 227 VAL A N 1
ATOM 1836 C CA . VAL A 1 227 ? 42.298 -5.911 -5.537 1.00 93.12 227 VAL A CA 1
ATOM 1837 C C . VAL A 1 227 ? 42.725 -6.820 -4.386 1.00 93.12 227 VAL A C 1
ATOM 1839 O O . VAL A 1 227 ? 42.145 -6.737 -3.308 1.00 93.12 227 VAL A O 1
ATOM 1842 N N . TYR A 1 228 ? 43.752 -7.649 -4.584 1.00 92.69 228 TYR A N 1
ATOM 1843 C CA . TYR A 1 228 ? 44.291 -8.528 -3.547 1.00 92.69 228 TYR A CA 1
ATOM 1844 C C . TYR A 1 228 ? 44.751 -7.724 -2.323 1.00 92.69 228 TYR A C 1
ATOM 1846 O O . TYR A 1 228 ? 44.233 -7.921 -1.225 1.00 92.69 228 TYR A O 1
ATOM 1854 N N . TYR A 1 229 ? 45.644 -6.747 -2.504 1.00 95.56 229 TYR A N 1
ATOM 1855 C CA . TYR A 1 229 ? 46.112 -5.914 -1.393 1.00 95.56 229 TYR A CA 1
ATOM 1856 C C . TYR A 1 229 ? 45.010 -5.019 -0.818 1.00 95.56 229 TYR A C 1
ATOM 1858 O O . TYR A 1 229 ? 44.962 -4.824 0.394 1.00 95.56 229 TYR A O 1
ATOM 1866 N N . GLY A 1 230 ? 44.086 -4.530 -1.650 1.00 96.06 230 GLY A N 1
ATOM 1867 C CA . GLY A 1 230 ? 42.901 -3.805 -1.194 1.00 96.06 230 GLY A CA 1
ATOM 1868 C C . GLY A 1 230 ? 42.017 -4.656 -0.278 1.00 96.06 230 GLY A C 1
ATOM 1869 O O . GLY A 1 230 ? 41.589 -4.184 0.773 1.00 96.06 230 GLY A O 1
ATOM 1870 N N . SER A 1 231 ? 41.814 -5.931 -0.621 1.00 94.00 231 SER A N 1
ATOM 1871 C CA . SER A 1 231 ? 41.079 -6.893 0.206 1.00 94.00 231 SER A CA 1
ATOM 1872 C C . SER A 1 231 ? 41.763 -7.111 1.556 1.00 94.00 231 SER A C 1
ATOM 1874 O O . SER A 1 231 ? 41.094 -7.066 2.586 1.00 94.00 231 SER A O 1
ATOM 1876 N N . TYR A 1 232 ? 43.088 -7.288 1.585 1.00 96.00 232 TYR A N 1
ATOM 1877 C CA . TYR A 1 232 ? 43.837 -7.382 2.845 1.00 96.00 232 TYR A CA 1
ATOM 1878 C C . TYR A 1 232 ? 43.811 -6.079 3.650 1.00 96.00 232 TYR A C 1
ATOM 1880 O O . TYR A 1 232 ? 43.749 -6.128 4.876 1.00 96.00 232 TYR A O 1
ATOM 1888 N N . GLY A 1 233 ? 43.801 -4.920 2.988 1.00 96.81 233 GLY A N 1
ATOM 1889 C CA . GLY A 1 233 ? 43.651 -3.620 3.641 1.00 96.81 233 GLY A CA 1
ATOM 1890 C C . GLY A 1 233 ? 42.294 -3.470 4.330 1.00 96.81 233 GLY A C 1
ATOM 1891 O O . GLY A 1 233 ? 42.237 -3.100 5.501 1.00 96.81 233 GLY A O 1
ATOM 1892 N N . ILE A 1 234 ? 41.203 -3.819 3.641 1.00 96.12 234 ILE A N 1
ATOM 1893 C CA . ILE A 1 234 ? 39.84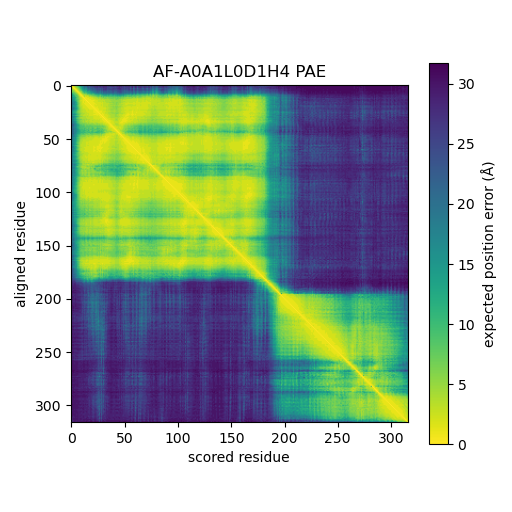8 -3.811 4.215 1.00 96.12 234 ILE A CA 1
ATOM 1894 C C . ILE A 1 234 ? 39.737 -4.838 5.345 1.00 96.12 234 ILE A C 1
ATOM 1896 O O . ILE A 1 234 ? 39.177 -4.529 6.394 1.00 96.12 234 ILE A O 1
ATOM 1900 N N . LEU A 1 235 ? 40.305 -6.033 5.169 1.00 95.69 235 LEU A N 1
ATOM 1901 C CA . LEU A 1 235 ? 40.326 -7.065 6.204 1.00 95.69 235 LEU A CA 1
ATOM 1902 C C . LEU A 1 235 ? 41.107 -6.607 7.446 1.00 95.69 235 LEU A C 1
ATOM 1904 O O . LEU A 1 235 ? 40.652 -6.819 8.567 1.00 95.69 235 LEU A O 1
ATOM 1908 N N . GLY A 1 236 ? 42.243 -5.931 7.259 1.00 95.69 236 GLY A N 1
ATOM 1909 C CA . GLY A 1 236 ? 43.031 -5.338 8.339 1.00 95.69 236 GLY A CA 1
ATOM 1910 C C . GLY A 1 236 ? 42.289 -4.213 9.062 1.00 95.69 236 GLY A C 1
ATOM 1911 O O . GLY A 1 236 ? 42.276 -4.182 10.291 1.00 95.69 236 GLY A O 1
ATOM 1912 N N . LEU A 1 237 ? 41.606 -3.331 8.324 1.00 91.88 237 LEU A N 1
ATOM 1913 C CA . LEU A 1 237 ? 40.752 -2.287 8.901 1.00 91.88 237 LEU A CA 1
ATOM 1914 C C . LEU A 1 237 ? 39.613 -2.903 9.723 1.00 91.88 237 LEU A C 1
ATOM 1916 O O . LEU A 1 237 ? 39.354 -2.468 10.844 1.00 91.88 237 LEU A O 1
ATOM 1920 N N . LEU A 1 238 ? 38.972 -3.949 9.199 1.00 92.25 238 LEU A N 1
ATOM 1921 C CA . LEU A 1 2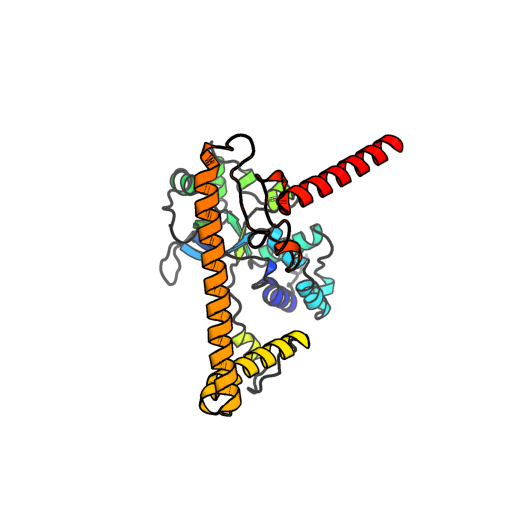38 ? 37.912 -4.676 9.891 1.00 92.25 238 LEU A CA 1
ATOM 1922 C C . LEU A 1 238 ? 38.434 -5.343 11.175 1.00 92.25 238 LEU A C 1
ATOM 1924 O O . LEU A 1 238 ? 37.806 -5.229 12.226 1.00 92.25 238 LEU A O 1
ATOM 1928 N N . ALA A 1 239 ? 39.603 -5.986 11.122 1.00 94.50 239 ALA A N 1
ATOM 1929 C CA . ALA A 1 239 ? 40.244 -6.575 12.295 1.00 94.50 239 ALA A CA 1
ATOM 1930 C C . ALA A 1 239 ? 40.584 -5.511 13.353 1.00 94.50 239 ALA A C 1
ATOM 1932 O O . ALA A 1 239 ? 40.268 -5.694 14.528 1.00 94.50 239 ALA A O 1
ATOM 1933 N N . ALA A 1 240 ? 41.144 -4.369 12.943 1.00 89.81 240 ALA A N 1
ATOM 1934 C CA . ALA A 1 240 ? 41.415 -3.245 13.838 1.00 89.81 240 ALA A CA 1
ATOM 1935 C C . ALA A 1 240 ? 40.129 -2.715 14.499 1.00 89.81 240 ALA A C 1
ATOM 1937 O O . ALA A 1 240 ? 40.118 -2.432 15.697 1.00 89.81 240 ALA A O 1
ATOM 1938 N N . PHE A 1 241 ? 39.024 -2.644 13.749 1.00 87.06 241 PHE A N 1
ATOM 1939 C CA . PHE A 1 241 ? 37.719 -2.248 14.277 1.00 87.06 241 PHE A CA 1
ATOM 1940 C C . PHE A 1 241 ? 37.216 -3.206 15.369 1.00 87.06 241 PHE A C 1
ATOM 1942 O O . PHE A 1 241 ? 36.772 -2.754 16.426 1.00 87.06 241 PHE A O 1
ATOM 1949 N N . PHE A 1 242 ? 37.342 -4.521 15.162 1.00 88.38 242 PHE A N 1
ATOM 1950 C CA . PHE A 1 242 ? 36.967 -5.520 16.169 1.00 88.38 242 PHE A CA 1
ATOM 1951 C C . PHE A 1 242 ? 37.858 -5.476 17.411 1.00 88.38 242 PHE A C 1
ATOM 1953 O O . PHE A 1 242 ? 37.338 -5.530 18.524 1.00 88.38 242 PHE A O 1
ATOM 1960 N N . VAL A 1 243 ? 39.175 -5.329 17.246 1.00 91.06 243 VAL A N 1
ATOM 1961 C CA . VAL A 1 243 ? 40.109 -5.190 18.376 1.00 91.06 243 VAL A CA 1
ATOM 1962 C C . VAL A 1 243 ? 39.739 -3.977 19.231 1.00 91.06 243 VAL A C 1
ATOM 1964 O O . VAL A 1 243 ? 39.622 -4.100 20.451 1.00 91.06 243 VAL A O 1
ATOM 1967 N N . MET A 1 244 ? 39.463 -2.828 18.605 1.00 84.06 244 MET A N 1
ATOM 1968 C CA . MET A 1 244 ? 39.013 -1.633 19.324 1.00 84.06 244 MET A CA 1
ATOM 1969 C C . MET A 1 244 ? 37.667 -1.842 20.034 1.00 84.06 244 MET A C 1
ATOM 1971 O O . MET A 1 244 ? 37.502 -1.403 21.174 1.00 84.06 244 MET A O 1
ATOM 1975 N N . ALA A 1 245 ? 36.711 -2.534 19.405 1.00 84.38 245 ALA A N 1
ATOM 1976 C CA . ALA A 1 245 ? 35.415 -2.836 20.013 1.00 84.38 245 ALA A CA 1
ATOM 1977 C C . ALA A 1 245 ? 35.540 -3.763 21.238 1.00 84.38 245 ALA A C 1
ATOM 1979 O O . ALA A 1 245 ? 34.915 -3.510 22.269 1.00 84.38 245 ALA A O 1
ATOM 1980 N N . ILE A 1 246 ? 36.381 -4.798 21.154 1.00 89.12 246 ILE A N 1
ATOM 1981 C CA . ILE A 1 246 ? 36.651 -5.729 22.259 1.00 89.12 246 ILE A CA 1
ATOM 1982 C C . ILE A 1 246 ? 37.360 -5.007 23.409 1.00 89.12 246 ILE A C 1
ATOM 1984 O O . ILE A 1 246 ? 36.948 -5.133 24.561 1.00 89.12 246 ILE A O 1
ATOM 1988 N N . PHE A 1 247 ? 38.379 -4.201 23.107 1.00 87.25 247 PHE A N 1
ATOM 1989 C CA . PHE A 1 247 ? 39.089 -3.407 24.109 1.00 87.25 247 PHE A CA 1
ATOM 1990 C C . PHE A 1 247 ? 38.145 -2.444 24.842 1.00 87.25 247 PHE A C 1
ATOM 1992 O O . PHE A 1 247 ? 38.146 -2.381 26.072 1.00 87.25 247 PHE A O 1
ATOM 1999 N N . ARG A 1 248 ? 37.259 -1.763 24.101 1.00 81.81 248 ARG A N 1
ATOM 2000 C CA . ARG A 1 248 ? 36.196 -0.926 24.675 1.00 81.81 248 ARG A CA 1
ATOM 2001 C C . ARG A 1 248 ? 35.283 -1.725 25.603 1.00 81.81 248 ARG A C 1
ATOM 2003 O O . ARG A 1 248 ? 34.947 -1.233 26.677 1.00 81.81 248 ARG A O 1
ATOM 2010 N N . TYR A 1 249 ? 34.873 -2.925 25.196 1.00 84.50 249 TYR A N 1
ATOM 2011 C CA . TYR A 1 249 ? 33.986 -3.769 25.994 1.00 84.50 249 TYR A CA 1
ATOM 2012 C C . TYR A 1 249 ? 34.638 -4.199 27.312 1.00 84.50 249 TYR A C 1
ATOM 2014 O O . TYR A 1 249 ? 34.029 -4.055 28.371 1.00 84.50 249 TYR A O 1
ATOM 2022 N N . ILE A 1 250 ? 35.896 -4.644 27.265 1.00 88.88 250 ILE A N 1
ATOM 2023 C CA . ILE A 1 250 ? 36.651 -5.036 28.462 1.00 88.88 250 ILE A CA 1
ATOM 2024 C C . ILE A 1 250 ? 36.802 -3.846 29.418 1.00 88.88 250 ILE A C 1
ATOM 2026 O O . ILE A 1 250 ? 36.491 -3.970 30.601 1.00 88.88 250 ILE A O 1
ATOM 2030 N N . LEU A 1 251 ? 37.216 -2.677 28.920 1.00 84.81 251 LEU A N 1
ATOM 2031 C CA . LEU A 1 251 ? 37.347 -1.472 29.746 1.00 84.81 251 LEU A CA 1
ATOM 2032 C C . LEU A 1 251 ? 36.025 -1.044 30.380 1.00 84.81 251 LEU A C 1
ATOM 2034 O O . LEU A 1 251 ? 35.992 -0.663 31.551 1.00 84.81 251 LEU A O 1
ATOM 2038 N N . TYR A 1 252 ? 34.931 -1.129 29.626 1.00 81.69 252 TYR A N 1
ATOM 2039 C CA . TYR A 1 252 ? 33.608 -0.821 30.145 1.00 81.69 252 TYR A CA 1
ATOM 2040 C C . TYR A 1 252 ? 33.223 -1.778 31.280 1.00 81.69 252 TYR A C 1
ATOM 2042 O O . TYR A 1 252 ? 32.795 -1.318 32.334 1.00 81.69 252 TYR A O 1
ATOM 2050 N N . LEU A 1 253 ? 33.445 -3.088 31.119 1.00 84.75 253 LEU A N 1
ATOM 2051 C CA . LEU A 1 253 ? 33.173 -4.075 32.171 1.00 84.75 253 LEU A CA 1
ATOM 2052 C C . LEU A 1 253 ? 34.009 -3.842 33.436 1.00 84.75 253 LEU A C 1
ATOM 2054 O O . LEU A 1 253 ? 33.476 -3.939 34.539 1.00 84.75 253 LEU A O 1
ATOM 2058 N N . LEU A 1 254 ? 35.293 -3.504 33.288 1.00 86.56 254 LEU A N 1
ATOM 2059 C CA . LEU A 1 254 ? 36.180 -3.232 34.425 1.00 86.56 254 LEU A CA 1
ATOM 2060 C C . LEU A 1 254 ? 35.801 -1.948 35.173 1.00 86.56 254 LEU A C 1
ATOM 2062 O O . LEU A 1 254 ? 35.931 -1.873 36.393 1.00 86.56 254 LEU A O 1
ATOM 2066 N N . THR A 1 255 ? 35.329 -0.930 34.456 1.00 84.06 255 THR A N 1
ATOM 2067 C CA . THR A 1 255 ? 35.036 0.395 35.028 1.00 84.06 255 THR A CA 1
ATOM 2068 C C . THR A 1 255 ? 33.599 0.537 35.525 1.00 84.06 255 THR A C 1
ATOM 2070 O O . THR A 1 255 ? 33.332 1.378 36.384 1.00 84.06 255 THR A O 1
ATOM 2073 N N . LEU A 1 256 ? 32.677 -0.308 35.055 1.00 80.69 256 LEU A N 1
ATOM 2074 C CA . LEU A 1 256 ? 31.279 -0.341 35.487 1.00 80.69 256 LEU A CA 1
ATOM 2075 C C . LEU A 1 256 ? 31.086 -0.457 37.016 1.00 80.69 256 LEU A C 1
ATOM 2077 O O . LEU A 1 256 ? 30.285 0.317 37.547 1.00 80.69 256 LEU A O 1
ATOM 2081 N N . PRO A 1 257 ? 31.781 -1.351 37.755 1.00 80.62 257 PRO A N 1
ATOM 2082 C CA . PRO A 1 257 ? 31.623 -1.426 39.209 1.00 80.62 257 PRO A CA 1
ATOM 2083 C C . PRO A 1 257 ? 32.186 -0.199 39.944 1.00 80.62 257 PRO A C 1
ATOM 2085 O O . PRO A 1 257 ? 31.681 0.149 41.007 1.00 80.62 257 PRO A O 1
ATOM 2088 N N . ILE A 1 258 ? 33.193 0.477 39.380 1.00 80.50 258 ILE A N 1
ATOM 2089 C CA . ILE A 1 258 ? 33.888 1.610 40.015 1.00 80.50 258 ILE A CA 1
ATOM 2090 C C . ILE A 1 258 ? 33.120 2.926 39.797 1.00 80.50 258 ILE A C 1
ATOM 2092 O O . ILE A 1 258 ? 33.015 3.746 40.705 1.00 80.50 258 ILE A O 1
ATOM 2096 N N . TYR A 1 259 ? 32.530 3.121 38.613 1.00 72.81 259 TYR A N 1
ATOM 2097 C CA . TYR A 1 259 ? 31.936 4.395 38.181 1.00 72.81 259 TYR A CA 1
ATOM 2098 C C . TYR A 1 259 ? 30.417 4.315 37.953 1.00 72.81 259 TYR A C 1
ATOM 2100 O O . TYR A 1 259 ? 29.873 4.919 37.025 1.00 72.81 259 TYR A O 1
ATOM 2108 N N . LYS A 1 260 ? 29.696 3.597 38.825 1.00 68.44 260 LYS A N 1
ATOM 2109 C CA . LYS A 1 260 ? 28.242 3.364 38.706 1.00 68.44 260 LYS A CA 1
ATOM 2110 C C . LYS A 1 260 ? 27.404 4.653 38.594 1.00 68.44 260 LYS A C 1
ATOM 2112 O O . LYS A 1 260 ? 26.386 4.650 37.911 1.00 68.44 260 LYS A O 1
ATOM 2117 N N . ASN A 1 261 ? 27.848 5.755 39.209 1.00 67.50 261 ASN A N 1
ATOM 2118 C CA . ASN A 1 261 ? 27.120 7.035 39.234 1.00 67.50 261 ASN A CA 1
ATOM 2119 C C . ASN A 1 261 ? 27.289 7.888 37.964 1.00 67.50 261 ASN A C 1
ATOM 2121 O O . ASN A 1 261 ? 26.465 8.762 37.711 1.00 67.50 261 ASN A O 1
ATOM 2125 N N . GLN A 1 262 ? 28.353 7.671 37.184 1.00 64.00 262 GLN A N 1
ATOM 2126 C CA . GLN A 1 262 ? 28.670 8.468 35.988 1.00 64.00 262 GLN A CA 1
ATOM 2127 C C . GLN A 1 262 ? 28.554 7.660 34.688 1.00 64.00 262 GLN A C 1
ATOM 2129 O O . GLN A 1 262 ? 28.656 8.236 33.610 1.00 64.00 262 GLN A O 1
ATOM 2134 N N . GLY A 1 263 ? 28.289 6.351 34.784 1.00 67.88 263 GLY A N 1
ATOM 2135 C CA . GLY A 1 263 ? 28.339 5.414 33.665 1.00 67.88 263 GLY A CA 1
ATOM 2136 C C . GLY A 1 263 ? 29.772 4.938 33.411 1.00 67.88 263 GLY A C 1
ATOM 2137 O O . GLY A 1 263 ? 30.725 5.695 33.584 1.00 67.88 263 GLY A O 1
ATOM 2138 N N . GLY A 1 264 ? 29.933 3.664 33.033 1.00 69.56 264 GLY A N 1
ATOM 2139 C CA . GLY A 1 264 ? 31.247 3.061 32.783 1.00 69.56 264 GLY A CA 1
ATOM 2140 C C . GLY A 1 264 ? 32.096 3.876 31.801 1.00 69.56 264 GLY A C 1
ATOM 2141 O O . GLY A 1 264 ? 31.578 4.528 30.890 1.00 69.56 264 GLY A O 1
ATOM 2142 N N . PHE A 1 265 ? 33.408 3.839 32.000 1.00 78.56 265 PHE A N 1
ATOM 2143 C CA . PHE A 1 265 ? 34.382 4.537 31.171 1.00 78.56 265 PHE A CA 1
ATOM 2144 C C . PHE A 1 265 ? 34.524 3.846 29.813 1.00 78.56 265 PHE A C 1
ATOM 2146 O O . PHE A 1 265 ? 34.564 2.616 29.723 1.00 78.56 265 PHE A O 1
ATOM 2153 N N . TRP A 1 266 ? 34.630 4.636 28.745 1.00 73.06 266 TRP A N 1
ATOM 2154 C CA . TRP A 1 266 ? 34.902 4.128 27.403 1.00 73.06 266 TRP A CA 1
ATOM 2155 C C . TRP A 1 266 ? 36.006 4.933 26.705 1.00 73.06 266 TRP A C 1
ATOM 2157 O O . TRP A 1 266 ? 36.071 6.158 26.811 1.00 73.06 266 TRP A O 1
ATOM 2167 N N . ILE A 1 267 ? 36.858 4.242 25.938 1.00 70.00 267 ILE A N 1
ATOM 2168 C CA . ILE A 1 267 ? 37.993 4.823 25.187 1.00 70.00 267 ILE A CA 1
ATOM 2169 C C . ILE A 1 267 ? 37.760 4.712 23.675 1.00 70.00 267 ILE A C 1
ATOM 2171 O O . ILE A 1 267 ? 38.608 4.220 22.944 1.00 70.00 267 ILE A O 1
ATOM 2175 N N . PHE A 1 268 ? 36.592 5.085 23.154 1.00 65.31 268 PHE A N 1
ATOM 2176 C CA . PHE A 1 268 ? 36.462 5.110 21.696 1.00 65.31 268 PHE A CA 1
ATOM 2177 C C . PHE A 1 268 ? 35.512 6.197 21.221 1.00 65.31 268 PHE A C 1
ATOM 2179 O O . PHE A 1 268 ? 34.479 6.406 21.867 1.00 65.31 268 PHE A O 1
ATOM 2186 N N . PRO A 1 269 ? 35.838 6.870 20.105 1.00 65.81 269 PRO A N 1
ATOM 2187 C CA . PRO A 1 269 ? 34.985 7.917 19.597 1.00 65.81 269 PRO A CA 1
ATOM 2188 C C . PRO A 1 269 ? 33.685 7.340 19.020 1.00 65.81 269 PRO A C 1
ATOM 2190 O O . PRO A 1 269 ? 33.520 6.119 18.939 1.00 65.81 269 PRO A O 1
ATOM 2193 N N . ASN A 1 270 ? 32.723 8.212 18.705 1.00 68.81 270 ASN A N 1
ATOM 2194 C CA . ASN A 1 270 ? 31.313 7.909 18.409 1.00 68.81 270 ASN A CA 1
ATOM 2195 C C . ASN A 1 270 ? 31.062 7.078 17.113 1.00 68.81 270 ASN A C 1
ATOM 2197 O O . ASN A 1 270 ? 30.104 7.326 16.388 1.00 68.81 270 ASN A O 1
ATOM 2201 N N . LEU A 1 271 ? 31.893 6.077 16.802 1.00 67.25 271 LEU A N 1
ATOM 2202 C CA . LEU A 1 271 ? 31.831 5.209 15.616 1.00 67.25 271 LEU A CA 1
ATOM 2203 C C . LEU A 1 271 ? 30.564 4.350 15.504 1.00 67.25 271 LEU A C 1
ATOM 2205 O O . LEU A 1 271 ? 30.206 3.963 14.398 1.00 67.25 271 LEU A O 1
ATOM 2209 N N . PHE A 1 272 ? 29.890 4.058 16.618 1.00 63.03 272 PHE A N 1
ATOM 2210 C CA . PHE A 1 272 ? 28.631 3.298 16.634 1.00 63.03 272 PHE A CA 1
ATOM 2211 C C . PHE A 1 272 ? 27.384 4.187 16.751 1.00 63.03 272 PHE A C 1
ATOM 2213 O O . PHE A 1 272 ? 26.271 3.676 16.830 1.00 63.03 272 PHE A O 1
ATOM 2220 N N . GLU A 1 273 ? 27.556 5.506 16.803 1.00 69.31 273 GLU A N 1
ATOM 2221 C CA . GLU A 1 273 ? 26.447 6.458 16.815 1.00 69.31 273 GLU A CA 1
ATOM 2222 C C . GLU A 1 273 ? 26.244 7.034 15.411 1.00 69.31 273 GLU A C 1
ATOM 2224 O O . GLU A 1 273 ? 27.203 7.137 14.649 1.00 69.31 273 GLU A O 1
ATOM 2229 N N . ASP A 1 274 ? 25.016 7.457 15.087 1.00 66.31 274 ASP A N 1
ATOM 2230 C CA . ASP A 1 274 ? 24.643 8.081 13.804 1.00 66.31 274 ASP A CA 1
ATOM 2231 C C . ASP A 1 274 ? 25.313 9.461 13.608 1.00 66.31 274 ASP A C 1
ATOM 2233 O O . ASP A 1 274 ? 24.671 10.520 13.657 1.00 66.31 274 ASP A O 1
ATOM 2237 N N . CYS A 1 275 ? 26.628 9.447 13.417 1.00 70.12 275 CYS A N 1
ATOM 2238 C CA . CYS A 1 275 ? 27.504 10.598 13.263 1.00 70.12 275 CYS A CA 1
ATOM 2239 C C . CYS A 1 275 ? 28.146 10.576 11.874 1.00 70.12 275 CYS A C 1
ATOM 2241 O O . CYS A 1 275 ? 28.327 9.522 11.268 1.00 70.12 275 CYS A O 1
ATOM 2243 N N . GLY A 1 276 ? 28.500 11.752 11.352 1.00 77.44 276 GLY A N 1
ATOM 2244 C CA . GLY A 1 276 ? 29.317 11.824 10.141 1.00 77.44 276 GLY A CA 1
ATOM 2245 C C . GLY A 1 276 ? 30.728 11.289 10.402 1.00 77.44 276 GLY A C 1
ATOM 2246 O O . GLY A 1 276 ? 31.194 11.325 11.535 1.00 77.44 276 GLY A O 1
ATOM 2247 N N . PHE A 1 277 ? 31.433 10.869 9.348 1.00 78.12 277 PHE A N 1
ATOM 2248 C CA . PHE A 1 277 ? 32.758 10.235 9.438 1.00 78.12 277 PHE A CA 1
ATOM 2249 C C . PHE A 1 277 ? 33.737 10.950 10.388 1.00 78.12 277 PHE A C 1
ATOM 2251 O O . PHE A 1 277 ? 34.338 10.307 11.236 1.00 78.12 277 PHE A O 1
ATOM 2258 N N . PHE A 1 278 ? 33.866 12.279 10.307 1.00 78.44 278 PHE A N 1
ATOM 2259 C CA . PHE A 1 278 ? 34.778 13.041 11.174 1.00 78.44 278 PHE A CA 1
ATOM 2260 C C . PHE A 1 278 ? 34.285 13.195 12.624 1.00 78.44 278 PHE A C 1
ATOM 2262 O O . PHE A 1 278 ? 35.103 13.271 13.541 1.00 78.44 278 PHE A O 1
ATOM 2269 N N . ASP A 1 279 ? 32.968 13.216 12.845 1.00 75.38 279 ASP A N 1
ATOM 2270 C CA . ASP A 1 279 ? 32.366 13.289 14.184 1.00 75.38 279 ASP A CA 1
ATOM 2271 C C . ASP A 1 279 ? 32.409 11.929 14.892 1.00 75.38 279 ASP A C 1
ATOM 2273 O O . ASP A 1 279 ? 32.494 11.870 16.116 1.00 75.38 279 ASP A O 1
ATOM 2277 N N . SER A 1 280 ? 32.451 10.834 14.130 1.00 80.00 280 SER A N 1
ATOM 2278 C CA . SER A 1 280 ? 32.681 9.481 14.636 1.00 80.00 280 SER A CA 1
ATOM 2279 C C . SER A 1 280 ? 34.052 9.303 15.293 1.00 80.00 280 SER A C 1
ATOM 2281 O O . SER A 1 280 ? 34.228 8.323 16.011 1.00 80.00 280 SER A O 1
ATOM 2283 N N . PHE A 1 281 ? 35.000 10.234 15.085 1.00 75.00 281 PHE A N 1
ATOM 2284 C CA . PHE A 1 281 ? 36.342 10.240 15.692 1.00 75.00 281 PHE A CA 1
ATOM 2285 C C . PHE A 1 281 ? 36.498 11.192 16.897 1.00 75.00 281 PHE A C 1
ATOM 2287 O O . PHE A 1 281 ? 37.601 11.342 17.423 1.00 75.00 281 PHE A O 1
ATOM 2294 N N . LYS A 1 282 ? 35.409 11.801 17.397 1.00 76.00 282 LYS A N 1
ATOM 2295 C CA . LYS A 1 282 ? 35.403 12.620 18.625 1.00 76.00 282 LYS A CA 1
ATOM 2296 C C . LYS A 1 282 ? 34.221 12.253 19.541 1.00 76.00 282 LYS A C 1
ATOM 2298 O O . LYS A 1 282 ? 33.158 11.926 19.020 1.00 76.00 282 LYS A O 1
ATOM 2303 N N . PRO A 1 283 ? 34.337 12.381 20.878 1.00 64.56 283 PRO A N 1
ATOM 2304 C CA . PRO A 1 283 ? 35.556 12.572 21.676 1.00 64.56 283 PRO A CA 1
ATOM 2305 C C . PRO A 1 283 ? 36.358 11.262 21.815 1.00 64.56 283 PRO A C 1
ATOM 2307 O O . PRO A 1 283 ? 35.797 10.182 21.697 1.00 64.56 283 PRO A O 1
ATOM 2310 N N . LEU A 1 284 ? 37.671 11.335 22.057 1.00 71.62 284 LEU A N 1
ATOM 2311 C CA . LEU A 1 284 ? 38.549 10.149 22.100 1.00 71.62 284 LEU A CA 1
ATOM 2312 C C . LEU A 1 284 ? 38.282 9.232 23.318 1.00 71.62 284 LEU A C 1
ATOM 2314 O O . LEU A 1 284 ? 38.504 8.026 23.250 1.00 71.62 284 LEU A O 1
ATOM 2318 N N . TYR A 1 285 ? 37.783 9.806 24.416 1.00 75.62 285 TYR A N 1
ATOM 2319 C CA . TYR A 1 285 ? 37.362 9.120 25.641 1.00 75.62 285 TYR A CA 1
ATOM 2320 C C . TYR A 1 285 ? 36.125 9.813 26.233 1.00 75.62 285 TYR A C 1
ATOM 2322 O O . TYR A 1 285 ? 35.866 10.979 25.933 1.00 75.62 285 TYR A O 1
ATOM 2330 N N . GLY A 1 286 ? 35.367 9.112 27.078 1.00 74.81 286 GLY A N 1
ATOM 2331 C CA . GLY A 1 286 ? 34.197 9.672 27.755 1.00 74.81 286 GLY A CA 1
ATOM 2332 C C . GLY A 1 286 ? 33.725 8.829 28.941 1.00 74.81 286 GLY A C 1
ATOM 2333 O O . GLY A 1 286 ? 34.077 7.657 29.075 1.00 74.81 286 GLY A O 1
ATOM 2334 N N . PHE A 1 287 ? 32.926 9.456 29.804 1.00 71.94 287 PHE A N 1
ATOM 2335 C CA . PHE A 1 287 ? 32.257 8.822 30.941 1.00 71.94 287 PHE A CA 1
ATOM 2336 C C . PHE A 1 287 ? 30.750 8.938 30.747 1.00 71.94 287 PHE A C 1
ATOM 2338 O O . PHE A 1 287 ? 30.227 10.056 30.738 1.00 71.94 287 PHE A O 1
ATOM 2345 N N . GLY A 1 288 ? 30.078 7.798 30.578 1.00 69.12 288 GLY A N 1
ATOM 2346 C CA . GLY A 1 288 ? 28.624 7.737 30.423 1.00 69.12 288 GLY A CA 1
ATOM 2347 C C . GLY A 1 288 ? 28.041 8.584 29.285 1.00 69.12 288 GLY A C 1
ATOM 2348 O O . GLY A 1 288 ? 28.730 9.277 28.538 1.00 69.12 288 GLY A O 1
ATOM 2349 N N . GLU A 1 289 ? 26.716 8.548 29.144 1.00 66.06 289 GLU A N 1
ATOM 2350 C CA . GLU A 1 289 ? 25.977 9.100 27.991 1.00 66.06 289 GLU A CA 1
ATOM 2351 C C . GLU A 1 289 ? 26.089 10.624 27.802 1.00 66.06 289 GLU A C 1
ATOM 2353 O O . GLU A 1 289 ? 25.581 11.168 26.829 1.00 66.06 289 GLU A O 1
ATOM 2358 N N . VAL A 1 290 ? 26.747 11.349 28.706 1.00 69.06 290 VAL A N 1
ATOM 2359 C CA . VAL A 1 290 ? 26.781 12.821 28.713 1.00 69.06 290 VAL A CA 1
ATOM 2360 C C . VAL A 1 290 ? 27.668 13.404 27.604 1.00 69.06 290 VAL A C 1
ATOM 2362 O O . VAL A 1 290 ? 27.459 14.541 27.180 1.00 69.06 290 VAL A O 1
ATOM 2365 N N . GLN A 1 291 ? 28.660 12.644 27.127 1.00 68.25 291 GLN A N 1
ATOM 2366 C CA . GLN A 1 291 ? 29.606 13.084 26.082 1.00 68.25 291 GLN A CA 1
ATOM 2367 C C . GLN A 1 291 ? 29.355 12.449 24.700 1.00 68.25 291 GLN A C 1
ATOM 2369 O O . GLN A 1 291 ? 30.042 12.752 23.726 1.00 68.25 291 GLN A O 1
ATOM 2374 N N . THR A 1 292 ? 28.331 11.608 24.611 1.00 70.88 292 THR A N 1
ATOM 2375 C CA . THR A 1 292 ? 27.787 10.974 23.403 1.00 70.88 292 THR A CA 1
ATOM 2376 C C . THR A 1 292 ? 27.223 12.032 22.439 1.00 70.88 292 THR A C 1
ATOM 2378 O O . THR A 1 292 ? 26.549 12.984 22.858 1.00 70.88 292 THR A O 1
ATOM 2381 N N . TYR A 1 293 ? 27.446 11.882 21.126 1.00 75.19 293 TYR A N 1
ATOM 2382 C CA . TYR A 1 293 ? 26.942 12.822 20.109 1.00 75.19 293 TYR A CA 1
ATOM 2383 C C . TYR A 1 293 ? 25.418 12.944 20.171 1.00 75.19 293 TYR A C 1
ATOM 2385 O O . TYR A 1 293 ? 24.868 14.048 20.077 1.00 75.19 293 TYR A O 1
ATOM 2393 N N . SER A 1 294 ? 24.722 11.826 20.396 1.00 72.31 294 SER A N 1
ATOM 2394 C CA . SER A 1 294 ? 23.262 11.814 20.531 1.00 72.31 294 SER A CA 1
ATOM 2395 C C . SER A 1 294 ? 22.760 12.676 21.703 1.00 72.31 294 SER A C 1
ATOM 2397 O O . SER A 1 294 ? 21.770 13.402 21.550 1.00 72.31 294 SER A O 1
ATOM 2399 N N . TYR A 1 295 ? 23.464 12.682 22.840 1.00 79.81 295 TYR A N 1
ATOM 2400 C CA . TYR A 1 295 ? 23.140 13.512 24.001 1.00 79.81 295 TYR A CA 1
ATOM 2401 C C . TYR A 1 295 ? 23.406 14.994 23.724 1.00 79.81 295 TYR A C 1
ATOM 2403 O O . TYR A 1 295 ? 22.523 15.833 23.923 1.00 79.81 295 TYR A O 1
ATOM 2411 N N . ILE A 1 296 ? 24.564 15.326 23.145 1.00 82.44 296 ILE A N 1
ATOM 2412 C CA . ILE A 1 296 ? 24.902 16.703 22.748 1.00 82.44 296 ILE A CA 1
ATOM 2413 C C . ILE A 1 296 ? 23.861 17.251 21.754 1.00 82.44 296 ILE A C 1
ATOM 2415 O O . ILE A 1 296 ? 23.413 18.397 21.873 1.00 82.44 296 ILE A O 1
ATOM 2419 N N . LYS A 1 297 ? 23.421 16.430 20.792 1.00 83.31 297 LYS A N 1
ATOM 2420 C CA . LYS A 1 297 ? 22.386 16.782 19.809 1.00 83.31 297 LYS A CA 1
ATOM 2421 C C . LYS A 1 297 ? 21.020 17.009 20.464 1.00 83.31 297 LYS A C 1
ATOM 2423 O O . LYS A 1 297 ? 20.350 17.992 20.129 1.00 83.31 297 LYS A O 1
ATOM 2428 N N . LYS A 1 298 ? 20.615 16.156 21.415 1.00 86.19 298 LYS A N 1
ATOM 2429 C CA . LYS A 1 298 ? 19.386 16.339 22.215 1.00 86.19 298 LYS A CA 1
ATOM 2430 C C . LYS A 1 298 ? 19.428 17.654 22.999 1.00 86.19 298 LYS A C 1
ATOM 2432 O O . LYS A 1 298 ? 18.503 18.455 22.868 1.00 86.19 298 LYS A O 1
ATOM 2437 N N . MET A 1 299 ? 20.528 17.930 23.701 1.00 87.50 299 MET A N 1
ATOM 2438 C CA . MET A 1 299 ? 20.709 19.159 24.484 1.00 87.50 299 MET A CA 1
ATOM 2439 C C . MET A 1 299 ? 20.681 20.420 23.611 1.00 87.50 299 MET A C 1
ATOM 2441 O O . MET A 1 299 ? 20.024 21.403 23.958 1.00 87.50 299 MET A O 1
ATOM 2445 N N . LYS A 1 300 ? 21.323 20.400 22.433 1.00 89.88 300 LYS A N 1
ATOM 2446 C CA . LYS A 1 300 ? 21.242 21.510 21.463 1.00 89.88 300 LYS A CA 1
ATOM 2447 C C . LYS A 1 300 ? 19.802 21.759 20.999 1.00 89.88 300 LYS A C 1
ATOM 2449 O O . LYS A 1 300 ? 19.370 22.910 20.933 1.00 89.88 300 LYS A O 1
ATOM 2454 N N . LYS A 1 301 ? 19.044 20.695 20.704 1.00 91.62 301 LYS A N 1
ATOM 2455 C CA . LYS A 1 301 ? 17.634 20.791 20.290 1.00 91.62 301 LYS A CA 1
ATOM 2456 C C . LYS A 1 301 ? 16.745 21.342 21.408 1.00 91.62 301 LYS A C 1
ATOM 2458 O O . LYS A 1 301 ? 15.854 22.138 21.122 1.00 91.62 301 LYS A O 1
ATOM 2463 N N . GLN A 1 302 ? 16.990 20.945 22.655 1.00 92.00 302 GLN A N 1
ATOM 2464 C CA . GLN A 1 302 ? 16.258 21.444 23.818 1.00 92.00 302 GLN A CA 1
ATOM 2465 C C . GLN A 1 302 ? 16.513 22.939 24.049 1.00 92.00 302 GLN A C 1
ATOM 2467 O O . GLN A 1 302 ? 15.556 23.709 24.060 1.00 92.00 302 GLN A O 1
ATOM 2472 N N . LYS A 1 303 ? 17.779 23.377 24.062 1.00 93.31 303 LYS A N 1
ATOM 2473 C CA . LYS A 1 303 ? 18.135 24.805 24.170 1.00 93.31 303 LYS A CA 1
ATOM 2474 C C . LYS A 1 303 ? 17.508 25.657 23.062 1.00 93.31 303 LYS A C 1
ATOM 2476 O O . LYS A 1 303 ? 17.128 26.801 23.292 1.00 93.31 303 LYS A O 1
ATOM 2481 N N . LEU A 1 304 ? 17.388 25.121 21.844 1.00 92.88 304 LEU A N 1
ATOM 2482 C CA . LEU A 1 304 ? 16.715 25.822 20.746 1.00 92.88 304 LEU A CA 1
ATOM 2483 C C . LEU A 1 304 ? 15.207 25.984 20.998 1.00 92.88 304 LEU A C 1
ATOM 2485 O O . LEU A 1 304 ? 14.654 27.028 20.667 1.00 92.88 304 LEU A O 1
ATOM 2489 N N . ARG A 1 305 ? 14.546 24.970 21.571 1.00 92.25 305 ARG A N 1
ATOM 2490 C CA . ARG A 1 305 ? 13.124 25.040 21.951 1.00 92.25 305 ARG A CA 1
ATOM 2491 C C . ARG A 1 305 ? 12.900 26.047 23.076 1.00 92.25 305 ARG A C 1
ATOM 2493 O O . ARG A 1 305 ? 12.006 26.870 22.951 1.00 92.25 305 ARG A O 1
ATOM 2500 N N . GLU A 1 306 ? 13.751 26.036 24.098 1.00 93.38 306 GLU A N 1
ATOM 2501 C CA . GLU A 1 306 ? 13.707 26.996 25.211 1.00 93.38 306 GLU A CA 1
ATOM 2502 C C . GLU A 1 306 ? 13.879 28.439 24.717 1.00 93.38 306 GLU A C 1
ATOM 2504 O O . GLU A 1 306 ? 13.090 29.309 25.064 1.00 93.38 306 GLU A O 1
ATOM 2509 N N . LYS A 1 307 ? 14.836 28.694 23.811 1.00 93.44 307 LYS A N 1
ATOM 2510 C CA . LYS A 1 307 ? 15.005 30.022 23.193 1.00 93.44 307 LYS A CA 1
ATOM 2511 C C . LYS A 1 307 ? 13.798 30.468 22.364 1.00 93.44 307 LYS A C 1
ATOM 2513 O O . LYS A 1 307 ? 13.547 31.665 22.282 1.00 93.44 307 LYS A O 1
ATOM 2518 N N . LYS A 1 308 ? 13.088 29.542 21.708 1.00 91.69 308 LYS A N 1
ATOM 2519 C CA . LYS A 1 308 ? 11.859 29.861 20.962 1.00 91.69 308 LYS A CA 1
ATOM 2520 C C . LYS A 1 308 ? 10.710 30.193 21.911 1.00 91.69 308 LYS A C 1
ATOM 2522 O O . LYS A 1 308 ? 10.110 31.245 21.746 1.00 91.69 308 LYS A O 1
ATOM 2527 N N . ALA A 1 309 ? 10.506 29.375 22.943 1.00 91.38 309 ALA A N 1
ATOM 2528 C CA . ALA A 1 309 ? 9.497 29.618 23.970 1.00 91.38 309 ALA A CA 1
ATOM 2529 C C . ALA A 1 309 ? 9.725 30.956 24.697 1.00 91.38 309 ALA A C 1
ATOM 2531 O O . ALA A 1 309 ? 8.783 31.713 24.890 1.00 91.38 309 ALA A O 1
ATOM 2532 N N . LEU A 1 310 ? 10.978 31.297 25.022 1.00 92.19 310 LEU A N 1
ATOM 2533 C CA . LEU A 1 310 ? 11.309 32.582 25.647 1.00 92.19 310 LEU A CA 1
ATOM 2534 C C . LEU A 1 310 ? 11.015 33.772 24.716 1.00 92.19 310 LEU A C 1
ATOM 2536 O O . LEU A 1 310 ? 10.520 34.799 25.167 1.00 92.19 310 LEU A O 1
ATOM 2540 N N . LYS A 1 311 ? 11.280 33.641 23.408 1.00 88.31 311 LYS A N 1
ATOM 2541 C CA . LYS A 1 311 ? 10.942 34.680 22.418 1.00 88.31 311 LYS A CA 1
ATOM 2542 C C . LYS A 1 311 ? 9.434 34.858 22.256 1.00 88.31 311 LYS A C 1
ATOM 2544 O O . LYS A 1 311 ? 8.985 35.992 22.188 1.00 88.31 311 LYS A O 1
ATOM 2549 N N . GLU A 1 312 ? 8.678 33.764 22.231 1.00 83.94 312 GLU A N 1
ATOM 2550 C CA . GLU A 1 312 ? 7.209 33.782 22.183 1.00 83.94 312 GLU A CA 1
ATOM 2551 C C . GLU A 1 312 ? 6.609 34.411 23.453 1.00 83.94 312 GLU A C 1
ATOM 2553 O O . GLU A 1 312 ? 5.634 35.146 23.369 1.00 83.94 312 GLU A O 1
ATOM 2558 N N . GLN A 1 313 ? 7.231 34.201 24.619 1.00 79.69 313 GLN A N 1
ATOM 2559 C CA . GLN A 1 313 ? 6.845 34.854 25.879 1.00 79.69 313 GLN A CA 1
ATOM 2560 C C . GLN A 1 313 ? 7.230 36.337 25.955 1.00 79.69 313 GLN A C 1
ATOM 2562 O O . GLN A 1 313 ? 6.587 37.077 26.681 1.00 79.69 313 GLN A O 1
ATOM 2567 N N . THR A 1 314 ? 8.262 36.775 25.229 1.00 78.00 314 THR A N 1
ATOM 2568 C CA . THR A 1 314 ? 8.693 38.190 25.206 1.00 78.00 314 THR A CA 1
ATOM 2569 C C . THR A 1 314 ? 7.914 39.019 24.169 1.00 78.00 314 THR A C 1
ATOM 2571 O O . THR A 1 314 ? 8.041 40.237 24.135 1.00 78.00 314 THR A O 1
ATOM 2574 N N . GLN A 1 315 ? 7.150 38.371 23.281 1.00 63.47 315 GLN A N 1
ATOM 2575 C CA . GLN A 1 315 ? 6.364 39.019 22.219 1.00 63.47 315 GLN A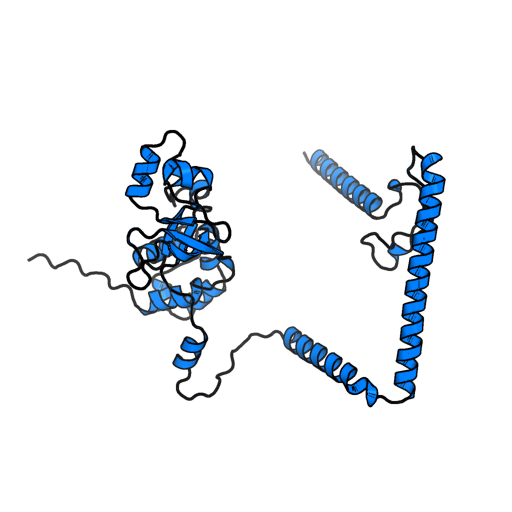 CA 1
ATOM 2576 C C . GLN A 1 315 ? 4.868 39.175 22.549 1.00 63.47 315 GLN A C 1
ATOM 2578 O O . GLN A 1 315 ? 4.165 39.819 21.771 1.00 63.47 315 GLN A O 1
ATOM 2583 N N . ASN A 1 316 ? 4.406 38.614 23.669 1.00 50.53 316 ASN A N 1
ATOM 2584 C CA . ASN A 1 316 ? 3.076 38.839 24.249 1.00 50.53 316 ASN A CA 1
ATOM 2585 C C . ASN A 1 316 ? 3.181 39.805 25.430 1.00 50.53 316 ASN A C 1
ATOM 2587 O O . ASN A 1 316 ? 2.191 40.527 25.668 1.00 50.53 316 ASN A O 1
#

Mean predicted aligned error: 16.69 Å

Nearest PDB structures (foldseek):
  6zzz-assembly2_B  TM=8.294E-01  e=1.716E-09  Saccharomyces cerevisiae S288C
  3mxa-assembly1_A  TM=3.204E-01  e=6.383E+00  Chlamydomonas reinhardtii

Solvent-accessible surface area (backbone atoms only — not comparable to full-atom values): 18267 Å² total; per-residue (Å²): 135,82,78,78,80,79,75,82,76,75,58,67,70,45,57,49,51,53,47,76,58,54,73,82,37,76,64,33,66,66,42,71,27,32,34,53,46,97,58,54,40,92,88,78,60,39,54,55,41,87,36,47,33,32,34,44,50,23,49,46,50,39,49,56,27,68,70,41,54,51,59,32,64,77,37,65,76,40,44,76,77,54,62,45,91,45,71,71,39,34,47,52,52,51,51,48,38,42,74,70,54,47,32,44,56,32,45,73,67,53,69,65,51,31,43,72,76,66,67,41,87,74,62,92,87,42,55,51,26,40,62,71,43,71,69,56,50,53,57,36,74,73,34,93,89,50,63,66,75,80,72,48,81,45,82,90,43,59,89,65,23,35,80,37,36,35,29,49,69,59,79,82,83,61,61,73,57,54,58,45,69,78,34,85,80,78,62,86,76,73,79,82,65,84,66,50,71,67,55,56,50,50,51,53,49,54,51,51,52,51,52,55,60,73,44,52,88,76,51,57,67,73,57,54,51,50,52,52,55,47,50,53,49,52,50,50,52,51,50,53,52,50,54,52,52,51,53,36,50,54,45,24,64,68,28,33,83,77,31,67,91,54,35,34,40,39,70,58,29,37,68,91,48,105,53,56,81,76,51,19,62,42,50,60,55,45,54,29,69,75,65,37,67,69,43,51,52,50,52,54,55,48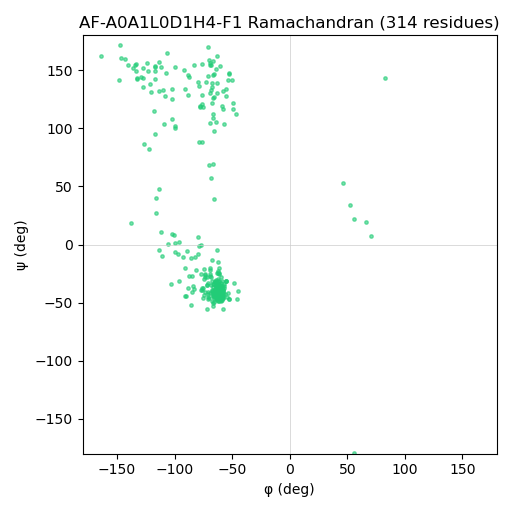,55,54,50,52,55,49,53,53,49,58,63,73,74,109

Foldseek 3Di:
DDDDPDDPDDDPVLVVLCCVQQVPQPLQVKDWAWEQDPFQDPPPRHRTDIWIKGFQLSQLVSCLDPSVVVSCVVPVVNVVPADNPDLVRSVVVVVVCVVVVQKFFKDQDDQVCCCPQVVDHADPPHTYIYTLDPVVLVSQVPDPPHDSLQSDADSVDCVSRGGTMMIGPDDHDPVVVVQCVVPVPPDRPDDPPVCPVVNVVVVVVVVVVVVVVVCLVVDDPVVVVVVVVVVVVVVVVVVVVVVLVVVQVVQQVVQCVVPVPQHGKGQAALLVPPDPPVNSRPDRIDTPPCRHPVNVVVVVVVVVVVVVVVVVVVVD